Protein AF-A0A7V2CMF9-F1 (afdb_monomer_lite)

Radius of gyration: 32.54 Å; chains: 1; bounding box: 78×49×82 Å

Sequence (291 aa):
MRRRGRPVRLRGVLVGLAATAVVAVLESAGALRDFELWLLDQRFLHCNRLPPSDRIVHIDITDDSIDRLGDWPWPRRHHADLVRTLTELGARYVVFDIEFDESADPRLPAETEGPGAVYTREDLIDDDAELAAAIREAGNVFLPVSFRIAAPRERLEERRRRAAEVLRRRPDIDGPSFAAALGLPAEQGPEALLRARVAAALRQEFGLSSAELSAGLGIAREQIERHLAGVKRDVARELAAGHLSPLPCESLSAIISDPQVELGKFVATLRGASPAMDRLDADDLRRAFER

pLDDT: mean 80.19, std 15.64, range [40.5, 97.69]

Structure (mmCIF, N/CA/C/O backbone):
data_AF-A0A7V2CMF9-F1
#
_entry.id   AF-A0A7V2CMF9-F1
#
loop_
_atom_site.group_PDB
_atom_site.id
_atom_site.type_symbol
_atom_site.label_atom_id
_atom_site.label_alt_id
_atom_site.label_comp_id
_atom_site.label_asym_id
_atom_site.label_entity_id
_atom_site.label_seq_id
_atom_site.pdbx_PDB_ins_code
_atom_site.Cartn_x
_atom_site.Cartn_y
_atom_site.Cartn_z
_atom_site.occupancy
_atom_site.B_iso_or_equiv
_atom_site.auth_seq_id
_atom_site.auth_comp_id
_atom_site.auth_asym_id
_atom_site.auth_atom_id
_atom_site.pdbx_PDB_model_num
ATOM 1 N N . MET A 1 1 ? -48.126 16.029 42.858 1.00 41.66 1 MET A N 1
ATOM 2 C CA . MET A 1 1 ? -48.603 16.426 41.513 1.00 41.66 1 MET A CA 1
ATOM 3 C C . MET A 1 1 ? -47.656 15.898 40.433 1.00 41.66 1 MET A C 1
ATOM 5 O O . MET A 1 1 ? -46.463 16.131 40.506 1.00 41.66 1 MET A O 1
ATOM 9 N N . ARG A 1 2 ? -48.226 15.135 39.486 1.00 48.44 2 ARG A N 1
ATOM 10 C CA . ARG A 1 2 ? -47.827 14.838 38.089 1.00 48.44 2 ARG A CA 1
ATOM 11 C C . ARG A 1 2 ? -46.350 14.553 37.733 1.00 48.44 2 ARG A C 1
ATOM 13 O O . ARG A 1 2 ? -45.625 15.419 37.263 1.00 48.44 2 ARG A O 1
ATOM 20 N N . ARG A 1 3 ? -46.012 13.253 37.717 1.00 55.53 3 ARG A N 1
ATOM 21 C CA . ARG A 1 3 ? -44.979 12.652 36.848 1.00 55.53 3 ARG A CA 1
ATOM 22 C C . ARG A 1 3 ? -45.403 12.763 35.369 1.00 55.53 3 ARG A C 1
ATOM 24 O O . ARG A 1 3 ? -46.068 11.872 34.850 1.00 55.53 3 ARG A O 1
ATOM 31 N N . ARG A 1 4 ? -45.051 13.853 34.680 1.00 56.88 4 ARG A N 1
ATOM 32 C CA . ARG A 1 4 ? -45.205 14.009 33.217 1.00 56.88 4 ARG A CA 1
ATOM 33 C C . ARG A 1 4 ? -43.814 14.112 32.585 1.00 56.88 4 ARG A C 1
ATOM 35 O O . ARG A 1 4 ? -43.124 15.093 32.801 1.00 56.88 4 ARG A O 1
ATOM 42 N N . GLY A 1 5 ? -43.399 13.082 31.842 1.00 54.81 5 GLY A N 1
ATOM 43 C CA . GLY A 1 5 ? -42.116 13.073 31.115 1.00 54.81 5 GLY A CA 1
ATOM 44 C C . GLY A 1 5 ? -41.702 11.721 30.508 1.00 54.81 5 GLY A C 1
ATOM 45 O O . GLY A 1 5 ? -40.895 11.681 29.587 1.00 54.81 5 GLY A O 1
ATOM 46 N N . ARG A 1 6 ? -42.288 10.602 30.961 1.00 58.91 6 ARG A N 1
ATOM 47 C CA . ARG A 1 6 ? -41.964 9.244 30.478 1.00 58.91 6 ARG A CA 1
ATOM 48 C C . ARG A 1 6 ? -42.431 8.863 29.050 1.00 58.91 6 ARG A C 1
ATOM 50 O O . ARG A 1 6 ? -41.680 8.137 28.404 1.00 58.91 6 ARG A O 1
ATOM 57 N N . PRO A 1 7 ? -43.582 9.313 28.501 1.00 56.94 7 PRO A N 1
ATOM 58 C CA . PRO A 1 7 ? -44.082 8.755 27.235 1.00 56.94 7 PRO A CA 1
ATOM 59 C C . PRO A 1 7 ? -43.346 9.276 25.992 1.00 56.94 7 PRO A C 1
ATOM 61 O O . PRO A 1 7 ? -43.300 8.584 24.982 1.00 56.94 7 PRO A O 1
ATOM 64 N N . VAL A 1 8 ? -42.740 10.467 26.057 1.00 62.12 8 VAL A N 1
ATOM 65 C CA . VAL A 1 8 ? -42.017 11.058 24.914 1.00 62.12 8 VAL A CA 1
ATOM 66 C C . VAL A 1 8 ? -40.669 10.363 24.699 1.00 62.12 8 VAL A C 1
ATOM 68 O O . VAL A 1 8 ? -40.300 10.076 23.566 1.00 62.12 8 VAL A O 1
ATOM 71 N N . ARG A 1 9 ? -39.973 9.998 25.786 1.00 73.94 9 ARG A N 1
ATOM 72 C CA . ARG A 1 9 ? -38.697 9.267 25.711 1.00 73.94 9 ARG A CA 1
ATOM 73 C C . ARG A 1 9 ? -38.876 7.837 25.199 1.00 73.94 9 ARG A C 1
ATOM 75 O O . ARG A 1 9 ? -38.088 7.394 24.377 1.00 73.94 9 ARG A O 1
ATOM 82 N N . LEU A 1 10 ? -39.933 7.144 25.630 1.00 81.69 10 LEU A N 1
ATOM 83 C CA . LEU A 1 10 ? -40.211 5.773 25.186 1.00 81.69 10 LEU A CA 1
ATOM 84 C C . LEU A 1 10 ? -40.560 5.713 23.691 1.00 81.69 10 LEU A C 1
ATOM 86 O O . LEU A 1 10 ? -40.089 4.831 22.984 1.00 81.69 10 LEU A O 1
ATOM 90 N N . ARG A 1 11 ? -41.336 6.685 23.194 1.00 87.38 11 ARG A N 1
ATOM 91 C CA . ARG A 1 11 ? -41.653 6.800 21.762 1.00 87.38 11 ARG A CA 1
ATOM 92 C C . ARG A 1 11 ? -40.404 7.051 20.918 1.00 87.38 11 ARG A C 1
ATOM 94 O O . ARG A 1 11 ? -40.256 6.412 19.888 1.00 87.38 11 ARG A O 1
ATOM 101 N N . GLY A 1 12 ? -39.495 7.914 21.376 1.00 90.12 12 GLY A N 1
ATOM 102 C CA . GLY A 1 12 ? -38.218 8.143 20.691 1.00 90.12 12 GLY A CA 1
ATOM 103 C C . GLY A 1 12 ? -37.357 6.879 20.604 1.00 90.12 12 GLY A C 1
ATOM 104 O O . GLY A 1 12 ? -36.828 6.574 19.542 1.00 90.12 12 GLY A O 1
ATOM 105 N N . VAL A 1 13 ? -37.284 6.102 21.691 1.00 92.25 13 VAL A N 1
ATOM 106 C CA . VAL A 1 13 ? -36.555 4.821 21.713 1.00 92.25 13 VAL A CA 1
ATOM 107 C C . VAL A 1 13 ? -37.175 3.801 20.755 1.00 92.25 13 VAL A C 1
ATOM 109 O O . VAL A 1 13 ? -36.445 3.138 20.026 1.00 92.25 13 VAL A O 1
ATOM 112 N N . LEU A 1 14 ? -38.506 3.697 20.711 1.00 94.00 14 LEU A N 1
ATOM 113 C CA . LEU A 1 14 ? -39.200 2.782 19.798 1.00 94.00 14 LEU A CA 1
ATOM 114 C C . LEU A 1 14 ? -38.999 3.161 18.327 1.00 94.00 14 LEU A C 1
ATOM 116 O O . LEU A 1 14 ? -38.776 2.280 17.505 1.00 94.00 14 LEU A O 1
ATOM 120 N N . VAL A 1 15 ? -39.033 4.456 18.000 1.00 95.38 15 VAL A N 1
ATOM 121 C CA . VAL A 1 15 ? -38.742 4.940 16.641 1.00 95.38 15 VAL A CA 1
ATOM 122 C C . VAL A 1 15 ? -37.293 4.638 16.259 1.00 95.38 15 VAL A C 1
ATOM 124 O O . VAL A 1 15 ? -37.053 4.157 15.157 1.00 95.38 15 VAL A O 1
ATOM 127 N N . GLY A 1 16 ? -36.344 4.857 17.174 1.00 94.56 16 GLY A N 1
ATOM 128 C CA . GLY A 1 16 ? -34.938 4.514 16.955 1.00 94.56 16 GLY A CA 1
ATOM 129 C C . GLY A 1 16 ? -34.737 3.021 16.693 1.00 94.56 16 GLY A C 1
ATOM 130 O O . GLY A 1 16 ? -34.140 2.658 15.689 1.00 94.56 16 GLY A O 1
ATOM 131 N N . LEU A 1 17 ? -35.307 2.154 17.537 1.00 96.12 17 LEU A N 1
ATOM 132 C CA . LEU A 1 17 ? -35.238 0.697 17.367 1.00 96.12 17 LEU A CA 1
ATOM 133 C C . LEU A 1 17 ? -35.877 0.226 16.060 1.00 96.12 17 LEU A C 1
ATOM 135 O O . LEU A 1 17 ? -35.313 -0.629 15.385 1.00 96.12 17 LEU A O 1
ATOM 139 N N . ALA A 1 18 ? -37.032 0.785 15.694 1.00 95.88 18 ALA A N 1
ATOM 140 C CA . ALA A 1 18 ? -37.695 0.453 14.440 1.00 95.88 18 ALA A CA 1
ATOM 141 C C . ALA A 1 18 ? -36.841 0.863 13.232 1.00 95.88 18 ALA A C 1
ATOM 143 O O . ALA A 1 18 ? -36.671 0.068 12.313 1.00 95.88 18 ALA A O 1
ATOM 144 N N . ALA A 1 19 ? -36.252 2.062 13.253 1.00 94.94 19 ALA A N 1
ATOM 145 C CA . ALA A 1 19 ? -35.345 2.512 12.202 1.00 94.94 19 ALA A CA 1
ATOM 146 C C . ALA A 1 19 ? -34.103 1.610 12.099 1.00 94.94 19 ALA A C 1
ATOM 148 O O . ALA A 1 19 ? -33.760 1.174 11.004 1.00 94.94 19 ALA A O 1
ATOM 149 N N . THR A 1 20 ? -33.476 1.263 13.228 1.00 95.44 20 THR A N 1
ATOM 150 C CA . THR A 1 20 ? -32.333 0.337 13.257 1.00 95.44 20 THR A CA 1
ATOM 151 C C . THR A 1 20 ? -32.707 -1.043 12.717 1.00 95.44 20 THR A C 1
ATOM 153 O O . THR A 1 20 ? -31.955 -1.606 11.929 1.00 95.44 20 THR A O 1
ATOM 156 N N . ALA A 1 21 ? -33.869 -1.583 13.094 1.00 95.75 21 ALA A N 1
ATOM 157 C CA . ALA A 1 21 ? -34.329 -2.880 12.606 1.00 95.75 21 ALA A CA 1
ATOM 158 C C . ALA A 1 21 ? -34.570 -2.868 11.089 1.00 95.75 21 ALA A C 1
ATOM 160 O O . ALA A 1 21 ? -34.182 -3.808 10.404 1.00 95.75 21 ALA A O 1
ATOM 161 N N . VAL A 1 22 ? -35.154 -1.792 10.551 1.00 95.44 22 VAL A N 1
ATOM 162 C CA . VAL A 1 22 ? -35.341 -1.624 9.101 1.00 95.44 22 VAL A CA 1
ATOM 163 C C . VAL A 1 22 ? -33.996 -1.583 8.381 1.00 95.44 22 VAL A C 1
ATOM 165 O O . VAL A 1 22 ? -33.820 -2.298 7.400 1.00 95.44 22 VAL A O 1
ATOM 168 N N . VAL A 1 23 ? -33.033 -0.806 8.883 1.00 93.62 23 VAL A N 1
ATOM 169 C CA . VAL A 1 23 ? -31.679 -0.753 8.308 1.00 93.62 23 VAL A CA 1
ATOM 170 C C . VAL A 1 23 ? -31.018 -2.133 8.342 1.00 93.62 23 VAL A C 1
ATOM 172 O O . VAL A 1 23 ? -30.519 -2.570 7.314 1.00 93.62 23 VAL A O 1
ATOM 175 N N . ALA A 1 24 ? -31.092 -2.859 9.460 1.00 92.94 24 ALA A N 1
ATOM 176 C CA . ALA A 1 24 ? -30.513 -4.200 9.586 1.00 92.94 24 ALA A CA 1
ATOM 177 C C . ALA A 1 24 ? -31.155 -5.224 8.627 1.00 92.94 24 ALA A C 1
ATOM 179 O O . ALA A 1 24 ? -30.477 -6.099 8.085 1.00 92.94 24 ALA A O 1
ATOM 180 N N . VAL A 1 25 ? -32.462 -5.111 8.368 1.00 95.19 25 VAL A N 1
ATOM 181 C CA . VAL A 1 25 ? -33.151 -5.954 7.378 1.00 95.19 25 VAL A CA 1
ATOM 182 C C . VAL A 1 25 ? -32.710 -5.595 5.957 1.00 95.19 25 VAL A C 1
ATOM 184 O O . VAL A 1 25 ? -32.421 -6.489 5.168 1.00 95.19 25 VAL A O 1
ATOM 187 N N . LEU A 1 26 ? -32.597 -4.306 5.633 1.00 92.94 26 LEU A N 1
ATOM 188 C CA . LEU A 1 26 ? -32.128 -3.854 4.318 1.00 92.94 26 LEU A CA 1
ATOM 189 C C . LEU A 1 26 ? -30.651 -4.200 4.069 1.00 92.94 26 LEU A C 1
ATOM 191 O O . LEU A 1 26 ? -30.279 -4.508 2.940 1.00 92.94 26 LEU A O 1
ATOM 195 N N . GLU A 1 27 ? -29.823 -4.170 5.113 1.00 92.19 27 GLU A N 1
ATOM 196 C CA . GLU A 1 27 ? -28.423 -4.594 5.071 1.00 92.19 27 GLU A CA 1
ATOM 197 C C . GLU A 1 27 ? -28.307 -6.104 4.853 1.00 92.19 27 GLU A C 1
ATOM 199 O O . GLU A 1 27 ? -27.598 -6.538 3.949 1.00 92.19 27 GLU A O 1
ATOM 204 N N . SER A 1 28 ? -29.053 -6.910 5.616 1.00 91.06 28 SER A N 1
ATOM 205 C CA . SER A 1 28 ? -29.019 -8.374 5.469 1.00 91.06 28 SER A CA 1
ATOM 206 C C . SER A 1 28 ? -29.584 -8.860 4.130 1.00 91.06 28 SER A C 1
ATOM 208 O O . SER A 1 28 ? -29.154 -9.896 3.631 1.00 91.06 28 SER A O 1
ATOM 210 N N . ALA A 1 29 ? -30.493 -8.097 3.515 1.00 91.50 29 ALA A N 1
ATOM 211 C CA . ALA A 1 29 ? -30.992 -8.343 2.164 1.00 91.50 29 ALA A CA 1
ATOM 212 C C . ALA A 1 29 ? -30.068 -7.814 1.044 1.00 91.50 29 ALA A C 1
ATOM 214 O O . ALA A 1 29 ? -30.390 -7.994 -0.126 1.00 91.50 29 ALA A O 1
ATOM 215 N N . GLY A 1 30 ? -28.963 -7.128 1.368 1.00 90.94 30 GLY A N 1
ATOM 216 C CA . GLY A 1 30 ? -28.020 -6.563 0.392 1.00 90.94 30 GLY A CA 1
ATOM 217 C C . GLY A 1 30 ? -28.473 -5.266 -0.297 1.00 90.94 30 GLY A C 1
ATOM 218 O O . GLY A 1 30 ? -27.664 -4.605 -0.943 1.00 90.94 30 GLY A O 1
ATOM 219 N N . ALA A 1 31 ? -29.718 -4.827 -0.100 1.00 90.25 31 ALA A N 1
ATOM 220 C CA . ALA A 1 31 ? -30.296 -3.667 -0.785 1.00 90.25 31 ALA A CA 1
ATOM 221 C C . ALA A 1 31 ? -29.544 -2.349 -0.518 1.00 90.25 31 ALA A C 1
ATOM 223 O O . ALA A 1 31 ? -29.477 -1.483 -1.389 1.00 90.25 31 ALA A O 1
ATOM 224 N N . LEU A 1 32 ? -28.957 -2.187 0.676 1.00 91.81 32 LEU A N 1
ATOM 225 C CA . LEU A 1 32 ? -28.132 -1.011 0.986 1.00 91.81 32 LEU A CA 1
ATOM 226 C C . LEU A 1 32 ? -26.815 -0.997 0.208 1.00 91.81 32 LEU A C 1
ATOM 228 O O . LEU A 1 32 ? -26.354 0.081 -0.156 1.00 91.81 32 LEU A O 1
ATOM 232 N N . ARG A 1 33 ? -26.230 -2.169 -0.065 1.00 91.00 33 ARG A N 1
ATOM 233 C CA . ARG A 1 33 ? -24.992 -2.283 -0.843 1.00 91.00 33 ARG A CA 1
ATOM 234 C C . ARG A 1 33 ? -25.240 -1.914 -2.299 1.00 91.00 33 ARG A C 1
ATOM 236 O O . ARG A 1 33 ? -24.491 -1.116 -2.847 1.00 91.00 33 ARG A O 1
ATOM 243 N N . ASP A 1 34 ? -26.302 -2.441 -2.899 1.00 92.38 34 ASP A N 1
ATOM 244 C CA . ASP A 1 34 ? -26.658 -2.117 -4.285 1.00 92.38 34 ASP A CA 1
ATOM 245 C C . ASP A 1 34 ? -26.975 -0.627 -4.437 1.00 92.38 34 ASP A C 1
ATOM 247 O O . ASP A 1 34 ? -26.538 0.023 -5.386 1.00 92.38 34 ASP A O 1
ATOM 251 N N . PHE A 1 35 ? -27.685 -0.060 -3.458 1.00 94.31 35 PHE A N 1
ATOM 252 C CA . PHE A 1 35 ? -27.966 1.370 -3.422 1.00 94.31 35 PHE A CA 1
ATOM 253 C C . PHE A 1 35 ? -26.693 2.215 -3.266 1.00 94.31 35 PHE A C 1
ATOM 255 O O . PHE A 1 35 ? -26.554 3.245 -3.926 1.00 94.31 35 PHE A O 1
ATOM 262 N N . GLU A 1 36 ? -25.752 1.787 -2.422 1.00 94.50 36 GLU A N 1
ATOM 263 C CA . GLU A 1 36 ? -24.445 2.430 -2.260 1.00 94.50 36 GLU A CA 1
ATOM 264 C C . GLU A 1 36 ? -23.634 2.392 -3.559 1.00 94.50 36 GLU A C 1
ATOM 266 O O . GLU A 1 36 ? -23.129 3.432 -3.978 1.00 94.50 36 GLU A O 1
ATOM 271 N N . LEU A 1 37 ? -23.537 1.229 -4.212 1.00 94.38 37 LEU A N 1
ATOM 272 C CA . LEU A 1 37 ? -22.817 1.062 -5.478 1.00 94.38 37 LEU A CA 1
ATOM 273 C C . LEU A 1 37 ? -23.434 1.922 -6.581 1.00 94.38 37 LEU A C 1
ATOM 275 O O . LEU A 1 37 ? -22.726 2.659 -7.260 1.00 94.38 37 LEU A O 1
ATOM 279 N N . TRP A 1 38 ? -24.762 1.921 -6.688 1.00 94.38 38 TRP A N 1
ATOM 280 C CA . TRP A 1 38 ? -25.461 2.791 -7.626 1.00 94.38 38 TRP A CA 1
ATOM 281 C C . TRP A 1 38 ? -25.170 4.274 -7.355 1.00 94.38 38 TRP A C 1
ATOM 283 O O . TRP A 1 38 ? -24.894 5.039 -8.280 1.00 94.38 38 TRP A O 1
ATOM 293 N N . LEU A 1 39 ? -25.194 4.701 -6.087 1.00 94.50 39 LEU A N 1
ATOM 294 C CA . LEU A 1 39 ? -24.882 6.082 -5.717 1.00 94.50 39 LEU A CA 1
ATOM 295 C C . LEU A 1 39 ? -23.415 6.431 -6.011 1.00 94.50 39 LEU A C 1
ATOM 297 O O . LEU A 1 39 ? -23.121 7.558 -6.418 1.00 94.50 39 LEU A O 1
ATOM 301 N N . LEU A 1 40 ? -22.502 5.476 -5.826 1.00 93.00 40 LEU A N 1
ATOM 302 C CA . LEU A 1 40 ? -21.089 5.612 -6.159 1.00 93.00 40 LEU A CA 1
ATOM 303 C C . LEU A 1 40 ? -20.896 5.817 -7.667 1.00 93.00 40 LEU A C 1
ATOM 305 O O . LEU A 1 40 ? -20.210 6.765 -8.056 1.00 93.00 40 LEU A O 1
ATOM 309 N N . ASP A 1 41 ? -21.566 5.022 -8.502 1.00 92.81 41 ASP A N 1
ATOM 310 C CA . ASP A 1 41 ? -21.550 5.173 -9.961 1.00 92.81 41 ASP A CA 1
ATOM 311 C C . ASP A 1 41 ? -22.084 6.544 -10.383 1.00 92.81 41 ASP A C 1
ATOM 313 O O . ASP A 1 41 ? -21.450 7.262 -11.161 1.00 92.81 41 ASP A O 1
ATOM 317 N N . GLN A 1 42 ? -23.216 6.973 -9.810 1.00 93.12 42 GLN A N 1
ATOM 318 C CA . GLN A 1 42 ? -23.750 8.313 -10.061 1.00 93.12 42 GLN A CA 1
ATOM 319 C C . GLN A 1 42 ? -22.746 9.400 -9.673 1.00 93.12 42 GLN A C 1
ATOM 321 O O . GLN A 1 42 ? -22.613 10.395 -10.392 1.00 93.12 42 GLN A O 1
ATOM 326 N N . ARG A 1 43 ? -22.011 9.212 -8.571 1.00 90.50 43 ARG A N 1
ATOM 327 C CA . ARG A 1 43 ? -20.979 10.150 -8.125 1.00 90.50 43 ARG A CA 1
ATOM 328 C C . ARG A 1 43 ? -19.800 10.199 -9.094 1.00 90.50 43 ARG A C 1
ATOM 330 O O . ARG A 1 43 ? -19.320 11.297 -9.375 1.00 90.50 43 ARG A O 1
ATOM 337 N N . PHE A 1 44 ? -19.349 9.066 -9.628 1.00 87.69 44 PHE A N 1
ATOM 338 C CA . PHE A 1 44 ? -18.280 9.050 -10.628 1.00 87.69 44 PHE A CA 1
ATOM 339 C C . PHE A 1 44 ? -18.705 9.718 -11.935 1.00 87.69 44 PHE A C 1
ATOM 341 O O . PHE A 1 44 ? -17.965 10.555 -12.446 1.00 87.69 44 PHE A O 1
ATOM 348 N N . LEU A 1 45 ? -19.920 9.447 -12.414 1.00 86.75 45 LEU A N 1
ATOM 349 C CA . LEU A 1 45 ? -20.436 10.036 -13.652 1.00 86.75 45 LEU A CA 1
ATOM 350 C C . LEU A 1 45 ? -20.713 11.543 -13.536 1.00 86.75 45 LEU A C 1
ATOM 352 O O . LEU A 1 45 ? -20.504 12.292 -14.491 1.00 86.75 45 LEU A O 1
ATOM 356 N N . HIS A 1 46 ? -21.197 12.013 -12.381 1.00 85.81 46 HIS A N 1
ATOM 357 C CA . HIS A 1 46 ? -21.722 13.377 -12.265 1.00 85.81 46 HIS A CA 1
ATOM 358 C C . HIS A 1 46 ? -20.877 14.320 -11.412 1.00 85.81 46 HIS A C 1
ATOM 360 O O . HIS A 1 46 ? -20.882 15.520 -11.694 1.00 85.81 46 HIS A O 1
ATOM 366 N N . CYS A 1 47 ? -20.159 13.827 -10.400 1.00 81.50 47 CYS A N 1
ATOM 367 C CA . CYS A 1 47 ? -19.474 14.678 -9.423 1.00 81.50 47 CYS A CA 1
ATOM 368 C C . CYS A 1 47 ? -17.961 14.787 -9.649 1.00 81.50 47 CYS A C 1
ATOM 370 O O . CYS A 1 47 ? -17.377 15.786 -9.234 1.00 81.50 47 CYS A O 1
ATOM 372 N N . ASN A 1 48 ? -17.318 13.822 -10.314 1.00 66.31 48 ASN A N 1
ATOM 373 C CA . ASN A 1 48 ? -15.866 13.826 -10.515 1.00 66.31 48 ASN A CA 1
ATOM 374 C C . ASN A 1 48 ? -15.488 14.372 -11.908 1.00 66.31 48 ASN A C 1
ATOM 376 O O . ASN A 1 48 ? -15.042 13.643 -12.785 1.00 66.31 48 ASN A O 1
ATOM 380 N N . ARG A 1 49 ? -15.727 15.672 -12.131 1.00 68.56 49 ARG A N 1
ATOM 381 C CA . ARG A 1 49 ? -15.557 16.353 -13.434 1.00 68.56 49 ARG A CA 1
ATOM 382 C C . ARG A 1 49 ? -14.265 17.170 -13.537 1.00 68.56 49 ARG A C 1
ATOM 384 O O . ARG A 1 49 ? -14.294 18.302 -14.020 1.00 68.56 49 ARG A O 1
ATOM 391 N N . LEU A 1 50 ? -13.141 16.650 -13.051 1.00 77.69 50 LEU A N 1
ATOM 392 C CA . LEU A 1 50 ? -11.864 17.282 -13.388 1.00 77.69 50 LEU A CA 1
ATOM 393 C C . LEU A 1 50 ? -11.599 17.026 -14.879 1.00 77.69 50 LEU A C 1
ATOM 395 O O . LEU A 1 50 ? -11.662 15.867 -15.292 1.00 77.69 50 LEU A O 1
ATOM 399 N N . PRO A 1 51 ? -11.363 18.065 -15.702 1.00 81.06 51 PRO A N 1
ATOM 400 C CA . PRO A 1 51 ? -10.983 17.839 -17.087 1.00 81.06 51 PRO A CA 1
ATOM 401 C C . PRO A 1 51 ? -9.689 17.011 -17.116 1.00 81.06 51 PRO A C 1
ATOM 403 O O . PRO A 1 51 ? -8.808 17.251 -16.279 1.00 81.06 51 PRO A O 1
ATOM 406 N N . PRO A 1 52 ? -9.567 16.035 -18.034 1.00 81.69 52 PRO A N 1
ATOM 407 C CA . PRO A 1 52 ? -8.341 15.267 -18.168 1.00 81.69 52 PRO A CA 1
ATOM 408 C C . PRO A 1 52 ? -7.179 16.221 -18.448 1.00 81.69 52 PRO A C 1
ATOM 410 O O . PRO A 1 52 ? -7.311 17.202 -19.179 1.00 81.69 52 PRO A O 1
ATOM 413 N N . SER A 1 53 ? -6.050 15.960 -17.802 1.00 86.00 53 SER A N 1
ATOM 414 C CA . SER A 1 53 ? -4.841 16.748 -17.994 1.00 86.00 53 SER A CA 1
ATOM 415 C C . SER A 1 53 ? -4.072 16.189 -19.181 1.00 86.00 53 SER A C 1
ATOM 417 O O . SER A 1 53 ? -3.593 15.062 -19.104 1.00 86.00 53 SER A O 1
ATOM 419 N N . ASP A 1 54 ? -3.822 17.009 -20.200 1.00 88.56 54 ASP A N 1
ATOM 420 C CA . ASP A 1 54 ? -2.976 16.644 -21.354 1.00 88.56 54 ASP A CA 1
ATOM 421 C C . ASP A 1 54 ? -1.502 16.386 -20.972 1.00 88.56 54 ASP A C 1
ATOM 423 O O . ASP A 1 54 ? -0.661 16.070 -21.809 1.00 88.56 54 ASP A O 1
ATOM 427 N N . ARG A 1 55 ? -1.157 16.561 -19.690 1.00 90.81 55 ARG A N 1
ATOM 428 C CA . ARG A 1 55 ? 0.185 16.346 -19.132 1.00 90.81 55 ARG A CA 1
ATOM 429 C C . ARG A 1 55 ? 0.373 14.954 -18.533 1.00 90.81 55 ARG A C 1
ATOM 431 O O . ARG A 1 55 ? 1.470 14.664 -18.064 1.00 90.81 55 ARG A O 1
ATOM 438 N N . ILE A 1 56 ? -0.693 14.161 -18.443 1.00 91.81 56 ILE A N 1
ATOM 439 C CA . ILE A 1 56 ? -0.680 12.824 -17.850 1.00 91.81 56 ILE A CA 1
ATOM 440 C C . ILE A 1 56 ? -1.063 11.842 -18.948 1.00 91.81 56 ILE A C 1
ATOM 442 O O . ILE A 1 56 ? -2.139 11.949 -19.528 1.00 91.81 56 ILE A O 1
ATOM 446 N N . VAL A 1 57 ? -0.175 10.891 -19.217 1.00 92.62 57 VAL A N 1
ATOM 447 C CA . VAL A 1 57 ? -0.406 9.804 -20.167 1.00 92.62 57 VAL A CA 1
ATOM 448 C C . VAL A 1 57 ? -0.413 8.507 -19.380 1.00 92.62 57 VAL A C 1
ATOM 450 O O . VAL A 1 57 ? 0.480 8.280 -18.565 1.00 92.62 57 VAL A O 1
ATOM 453 N N . HIS A 1 58 ? -1.430 7.684 -19.615 1.00 93.19 58 HIS A N 1
ATOM 454 C CA . HIS A 1 58 ? -1.498 6.341 -19.064 1.00 93.19 58 HIS A CA 1
ATOM 455 C C . HIS A 1 58 ? -1.010 5.339 -20.107 1.00 93.19 58 HIS A C 1
ATOM 457 O O . HIS A 1 58 ? -1.338 5.468 -21.288 1.00 93.19 58 HIS A O 1
ATOM 463 N N . ILE A 1 59 ? -0.196 4.381 -19.674 1.00 93.88 59 ILE A N 1
ATOM 464 C CA . ILE A 1 59 ? 0.327 3.311 -20.521 1.00 93.88 59 ILE A CA 1
ATOM 465 C C . ILE A 1 59 ? -0.190 2.015 -19.925 1.00 93.88 59 ILE A C 1
ATOM 467 O O . ILE A 1 59 ? 0.353 1.509 -18.946 1.00 93.88 59 ILE A O 1
ATOM 471 N N . ASP A 1 60 ? -1.286 1.544 -20.502 1.00 94.69 60 ASP A N 1
ATOM 472 C CA . ASP A 1 60 ? -2.018 0.384 -20.023 1.00 94.69 60 ASP A CA 1
ATOM 473 C C . ASP A 1 60 ? -1.454 -0.922 -20.591 1.00 94.69 60 ASP A C 1
ATOM 475 O O . ASP A 1 60 ? -1.047 -1.013 -21.755 1.00 94.69 60 ASP A O 1
ATOM 479 N N . ILE A 1 61 ? -1.496 -1.969 -19.769 1.00 93.50 61 ILE A N 1
ATOM 480 C CA . ILE A 1 61 ? -1.325 -3.347 -20.226 1.00 93.50 61 ILE A CA 1
ATOM 481 C C . ILE A 1 61 ? -2.701 -3.823 -20.686 1.00 93.50 61 ILE A C 1
ATOM 483 O O . ILE A 1 61 ? -3.580 -4.094 -19.871 1.00 93.50 61 ILE A O 1
ATOM 487 N N . THR A 1 62 ? -2.898 -3.866 -22.001 1.00 93.88 62 THR A N 1
ATOM 488 C CA . THR A 1 62 ? -4.153 -4.300 -22.629 1.00 93.88 62 THR A CA 1
ATOM 489 C C . THR A 1 62 ? -3.995 -5.678 -23.260 1.00 93.88 62 THR A C 1
ATOM 491 O O . THR A 1 62 ? -2.868 -6.121 -23.487 1.00 93.88 62 THR A O 1
ATOM 494 N N . ASP A 1 63 ? -5.108 -6.324 -23.610 1.00 94.38 63 ASP A N 1
ATOM 495 C CA . ASP A 1 63 ? -5.087 -7.602 -24.332 1.00 94.38 63 ASP A CA 1
ATOM 496 C C . ASP A 1 63 ? -4.290 -7.499 -25.650 1.00 94.38 63 ASP A C 1
ATOM 498 O O . ASP A 1 63 ? -3.461 -8.356 -25.928 1.00 94.38 63 ASP A O 1
ATOM 502 N N . ASP A 1 64 ? -4.421 -6.394 -26.403 1.00 94.38 64 ASP A N 1
ATOM 503 C CA . ASP A 1 64 ? -3.621 -6.149 -27.622 1.00 94.38 64 ASP A CA 1
ATOM 504 C C . ASP A 1 64 ? -2.121 -6.009 -27.312 1.00 94.38 64 ASP A C 1
ATOM 506 O O . ASP A 1 64 ? -1.276 -6.432 -28.102 1.00 94.38 64 ASP A O 1
ATOM 510 N N . SER A 1 65 ? -1.765 -5.449 -26.151 1.00 93.19 65 SER A N 1
ATOM 511 C CA . SER A 1 65 ? -0.370 -5.377 -25.706 1.00 93.19 65 SER A CA 1
ATOM 512 C C . SER A 1 65 ? 0.187 -6.775 -25.415 1.00 93.19 65 SER A C 1
ATOM 514 O O . SER A 1 65 ? 1.315 -7.069 -25.809 1.00 93.19 65 SER A O 1
ATOM 516 N N . ILE A 1 66 ? -0.596 -7.635 -24.755 1.00 94.19 66 ILE A N 1
ATOM 517 C CA . ILE A 1 66 ? -0.225 -9.023 -24.430 1.00 94.19 66 ILE A CA 1
ATOM 518 C C . ILE A 1 66 ? -0.096 -9.851 -25.711 1.00 94.19 66 ILE A C 1
ATOM 520 O O . ILE A 1 66 ? 0.920 -10.510 -25.912 1.00 94.19 66 ILE A O 1
ATOM 524 N N . ASP A 1 67 ? -1.050 -9.734 -26.634 1.00 93.75 67 ASP A N 1
ATOM 525 C CA . ASP A 1 67 ? -1.015 -10.442 -27.918 1.00 93.75 67 ASP A CA 1
ATOM 526 C C . ASP A 1 67 ? 0.241 -10.101 -28.743 1.00 93.75 67 ASP A C 1
ATOM 528 O O . ASP A 1 67 ? 0.747 -10.933 -29.499 1.00 93.75 67 ASP A O 1
ATOM 532 N N . ARG A 1 68 ? 0.772 -8.877 -28.600 1.00 92.19 68 ARG A N 1
ATOM 533 C CA . ARG A 1 68 ? 1.961 -8.406 -29.331 1.00 92.19 68 ARG A CA 1
ATOM 534 C C . ARG A 1 68 ? 3.284 -8.693 -28.630 1.00 92.19 68 ARG A C 1
ATOM 536 O O . ARG A 1 68 ? 4.271 -8.965 -29.311 1.00 92.19 68 ARG A O 1
ATOM 543 N N . LEU A 1 69 ? 3.334 -8.549 -27.307 1.00 89.38 69 LEU A N 1
ATOM 544 C CA . LEU A 1 69 ? 4.567 -8.646 -26.511 1.00 89.38 69 LEU A CA 1
ATOM 545 C C . LEU A 1 69 ? 4.763 -10.029 -25.880 1.00 89.38 69 LEU A C 1
ATOM 547 O O . LEU A 1 69 ? 5.862 -10.337 -25.418 1.00 89.38 69 LEU A O 1
ATOM 551 N N . GLY A 1 70 ? 3.731 -10.869 -25.914 1.00 91.19 70 GLY A N 1
ATOM 552 C CA . GLY A 1 70 ? 3.710 -12.195 -25.318 1.00 91.19 70 GLY A CA 1
ATOM 553 C C . GLY A 1 70 ? 3.131 -12.201 -23.906 1.00 91.19 70 GLY A C 1
ATOM 554 O O . GLY A 1 70 ? 2.602 -11.203 -23.404 1.00 91.19 70 GLY A O 1
ATOM 555 N N . ASP A 1 71 ? 3.250 -13.362 -23.268 1.00 90.25 71 ASP A N 1
ATOM 556 C CA . ASP A 1 71 ? 2.652 -13.628 -21.966 1.00 90.25 71 ASP A CA 1
ATOM 557 C C . ASP A 1 71 ? 3.226 -12.729 -20.863 1.00 90.25 71 ASP A C 1
ATOM 559 O O . ASP A 1 71 ? 4.430 -12.478 -20.770 1.00 90.25 71 ASP A O 1
ATOM 563 N N . TRP A 1 72 ? 2.333 -12.270 -19.991 1.00 88.44 72 TRP A N 1
ATOM 564 C CA . TRP A 1 72 ? 2.690 -11.575 -18.761 1.00 88.44 72 TRP A CA 1
ATOM 565 C C . TRP A 1 72 ? 3.145 -12.583 -17.683 1.00 88.44 72 TRP A C 1
ATOM 567 O O . TRP A 1 72 ? 2.511 -13.633 -17.553 1.00 88.44 72 TRP A O 1
ATOM 577 N N . PRO A 1 73 ? 4.164 -12.285 -16.849 1.00 90.62 73 PRO A N 1
ATOM 578 C CA . PRO A 1 73 ? 4.928 -11.038 -16.756 1.00 90.62 73 PRO A CA 1
ATOM 579 C C . PRO A 1 73 ? 5.985 -10.873 -17.850 1.00 90.62 73 PRO A C 1
ATOM 581 O O . PRO A 1 73 ? 6.756 -11.785 -18.140 1.00 90.62 73 PRO A O 1
ATOM 584 N N . TRP A 1 74 ? 6.062 -9.669 -18.423 1.00 91.50 74 TRP A N 1
ATOM 585 C CA . TRP A 1 74 ? 7.047 -9.390 -19.465 1.00 91.50 74 TRP A CA 1
ATOM 586 C C . TRP A 1 74 ? 8.474 -9.272 -18.907 1.00 91.50 74 TRP A C 1
ATOM 588 O O . TRP A 1 74 ? 8.677 -8.734 -17.813 1.00 91.50 74 TRP A O 1
ATOM 598 N N . PRO A 1 75 ? 9.485 -9.662 -19.703 1.00 91.62 75 PRO A N 1
ATOM 599 C CA . PRO A 1 75 ? 10.891 -9.430 -19.392 1.00 91.62 75 PRO A CA 1
ATOM 600 C C . PRO A 1 75 ? 11.225 -7.968 -19.050 1.00 91.62 75 PRO A C 1
ATOM 602 O O . PRO A 1 75 ? 10.674 -7.020 -19.625 1.00 91.62 75 PRO A O 1
ATOM 605 N N . ARG A 1 76 ? 12.186 -7.766 -18.140 1.00 93.25 76 ARG A N 1
ATOM 606 C CA . ARG A 1 76 ? 12.575 -6.431 -17.640 1.00 93.25 76 ARG A CA 1
ATOM 607 C C . ARG A 1 76 ? 13.162 -5.532 -18.727 1.00 93.25 76 ARG A C 1
ATOM 609 O O . ARG A 1 76 ? 12.963 -4.322 -18.666 1.00 93.25 76 ARG A O 1
ATOM 616 N N . ARG A 1 77 ? 13.744 -6.106 -19.784 1.00 91.94 77 ARG A N 1
ATOM 617 C CA . ARG A 1 77 ? 14.168 -5.363 -20.983 1.00 91.94 77 ARG A CA 1
ATOM 618 C C . ARG A 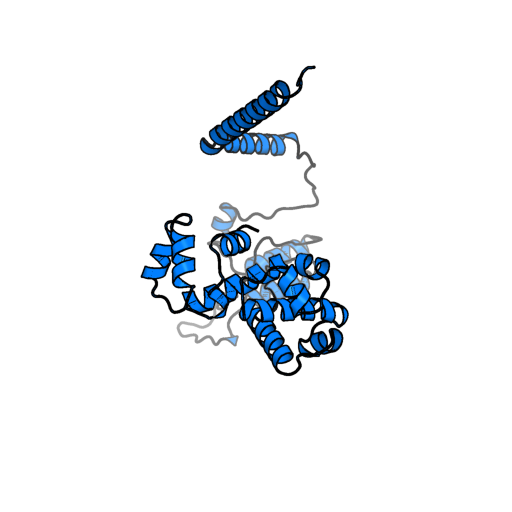1 77 ? 13.036 -4.570 -21.648 1.00 91.94 77 ARG A C 1
ATOM 620 O O . ARG A 1 77 ? 13.255 -3.431 -22.029 1.00 91.94 77 ARG A O 1
ATOM 627 N N . HIS A 1 78 ? 11.803 -5.095 -21.698 1.00 93.31 78 HIS A N 1
ATOM 628 C CA . HIS A 1 78 ? 10.671 -4.351 -22.274 1.00 93.31 78 HIS A CA 1
ATOM 629 C C . HIS A 1 78 ? 10.346 -3.104 -21.448 1.00 93.31 78 HIS A C 1
ATOM 631 O O . HIS A 1 78 ? 10.008 -2.056 -21.992 1.00 93.31 78 HIS A O 1
ATOM 637 N N . HIS A 1 79 ? 10.503 -3.203 -20.129 1.00 95.31 79 HIS A N 1
ATOM 638 C CA . HIS A 1 79 ? 10.333 -2.079 -19.219 1.00 95.31 79 HIS A CA 1
ATOM 639 C C . HIS A 1 79 ? 11.505 -1.089 -19.345 1.00 95.31 79 HIS A C 1
ATOM 641 O O . HIS A 1 79 ? 11.286 0.119 -19.293 1.00 95.31 79 HIS A O 1
ATOM 647 N N . ALA A 1 80 ? 12.733 -1.576 -19.563 1.00 95.94 80 ALA A N 1
ATOM 648 C CA . ALA A 1 80 ? 13.909 -0.737 -19.797 1.00 95.94 80 ALA A CA 1
ATOM 649 C C . ALA A 1 80 ? 13.767 0.071 -21.097 1.00 95.94 80 ALA A C 1
ATOM 651 O O . ALA A 1 80 ? 13.957 1.287 -21.094 1.00 95.94 80 ALA A O 1
ATOM 652 N N . ASP A 1 81 ? 13.351 -0.584 -22.181 1.00 95.50 81 ASP A N 1
ATOM 653 C CA . ASP A 1 81 ? 13.096 0.054 -23.473 1.00 95.50 81 ASP A CA 1
ATOM 654 C C . ASP A 1 81 ? 11.949 1.062 -23.393 1.00 95.50 81 ASP A C 1
ATOM 656 O O . ASP A 1 81 ? 12.044 2.156 -23.956 1.00 95.50 81 ASP A O 1
ATOM 660 N N . LEU A 1 82 ? 10.895 0.753 -22.629 1.00 95.94 82 LEU A N 1
ATOM 661 C CA . LEU A 1 82 ? 9.822 1.702 -22.339 1.00 95.94 82 LEU A CA 1
ATOM 662 C C . LEU A 1 82 ? 10.361 2.952 -21.630 1.00 95.94 82 LEU A C 1
ATOM 664 O O . LEU A 1 82 ? 10.071 4.068 -22.058 1.00 95.94 82 LEU A O 1
ATOM 668 N N . VAL A 1 83 ? 11.179 2.792 -20.584 1.00 97.69 83 VAL A N 1
ATOM 669 C CA . VAL A 1 83 ? 11.788 3.924 -19.862 1.00 97.69 83 VAL A CA 1
ATOM 670 C C . VAL A 1 83 ? 12.656 4.771 -20.790 1.00 97.69 83 VAL A C 1
ATOM 672 O O . VAL A 1 83 ? 12.521 5.997 -20.788 1.00 97.69 83 VAL A O 1
ATOM 675 N N . ARG A 1 84 ? 13.508 4.145 -21.612 1.00 97.50 84 ARG A N 1
ATOM 676 C CA . ARG A 1 84 ? 14.352 4.853 -22.591 1.00 97.50 84 ARG A CA 1
ATOM 677 C C . ARG A 1 84 ? 13.502 5.642 -23.581 1.00 97.50 84 ARG A C 1
ATOM 679 O O . ARG A 1 84 ? 13.699 6.845 -23.721 1.00 97.50 84 ARG A O 1
ATOM 686 N N . THR A 1 85 ? 12.487 5.005 -24.161 1.00 97.00 85 THR A N 1
ATOM 687 C CA . THR A 1 85 ? 11.563 5.641 -25.111 1.00 97.00 85 THR A CA 1
ATOM 688 C C . THR A 1 85 ? 10.854 6.843 -24.485 1.00 97.00 85 THR A C 1
ATOM 690 O O . THR A 1 85 ? 10.808 7.920 -25.073 1.00 97.00 85 THR A O 1
ATOM 693 N N . LEU A 1 86 ? 10.331 6.712 -23.263 1.00 96.69 86 LEU A N 1
ATOM 694 C CA . LEU A 1 86 ? 9.660 7.820 -22.572 1.00 96.69 86 LEU A CA 1
ATOM 695 C C . LEU A 1 86 ? 10.619 8.963 -22.236 1.00 96.69 86 LEU A C 1
ATOM 697 O O . LEU A 1 86 ? 10.237 10.133 -22.305 1.00 96.69 86 LEU A O 1
ATOM 701 N N . THR A 1 87 ? 11.864 8.631 -21.906 1.00 95.81 87 THR A N 1
ATOM 702 C CA . THR A 1 87 ? 12.918 9.615 -21.648 1.00 95.81 87 THR A CA 1
ATOM 703 C C . THR A 1 87 ? 13.259 10.390 -22.920 1.00 95.81 87 THR A C 1
ATOM 705 O O . THR A 1 87 ? 13.298 11.620 -22.890 1.00 95.81 87 THR A O 1
ATOM 708 N N . GLU A 1 88 ? 13.418 9.703 -24.053 1.00 96.31 88 GLU A N 1
ATOM 709 C CA . GLU A 1 88 ? 13.648 10.318 -25.368 1.00 96.31 88 GLU A CA 1
ATOM 710 C C . GLU A 1 88 ? 12.482 11.214 -25.806 1.00 96.31 88 GLU A C 1
ATOM 712 O O . GLU A 1 88 ? 12.695 12.287 -26.372 1.00 96.31 88 GLU A O 1
ATOM 717 N N . LEU A 1 89 ? 11.248 10.821 -25.481 1.00 95.31 89 LEU A N 1
ATOM 718 C CA . LEU A 1 89 ? 10.041 11.616 -25.723 1.00 95.31 89 LEU A CA 1
ATOM 719 C C . LEU A 1 89 ? 9.883 12.807 -24.758 1.00 95.31 89 LEU A C 1
ATOM 721 O O . LEU A 1 89 ? 8.936 13.585 -24.890 1.00 95.31 89 LEU A O 1
ATOM 725 N N . GLY A 1 90 ? 10.799 12.987 -23.802 1.00 95.06 90 GLY A N 1
ATOM 726 C CA . GLY A 1 90 ? 10.812 14.130 -22.890 1.00 95.06 90 GLY A CA 1
ATOM 727 C C . GLY A 1 90 ? 9.829 14.017 -21.724 1.00 95.06 90 GLY A C 1
ATOM 728 O O . GLY A 1 90 ? 9.383 15.041 -21.194 1.00 95.06 90 GLY A O 1
ATOM 729 N N . ALA A 1 91 ? 9.473 12.797 -21.305 1.00 96.12 91 ALA A N 1
ATOM 730 C CA . ALA A 1 91 ? 8.648 12.587 -20.122 1.00 96.12 91 ALA A CA 1
ATOM 731 C C . ALA A 1 91 ? 9.307 13.233 -18.894 1.00 96.12 91 ALA A C 1
ATOM 733 O O . ALA A 1 91 ? 10.450 12.942 -18.553 1.00 96.12 91 ALA A O 1
ATOM 734 N N . ARG A 1 92 ? 8.580 14.124 -18.204 1.00 95.75 92 ARG A N 1
ATOM 735 C CA . ARG A 1 92 ? 9.109 14.811 -17.013 1.00 95.75 92 ARG A CA 1
ATOM 736 C C . ARG A 1 92 ? 9.229 13.872 -15.813 1.00 95.75 92 ARG A C 1
ATOM 738 O O . ARG A 1 92 ? 10.151 14.039 -15.020 1.00 95.75 92 ARG A O 1
ATOM 745 N N . TYR A 1 93 ? 8.298 12.932 -15.690 1.00 96.88 93 TYR A N 1
ATOM 746 C CA . TYR A 1 93 ? 8.247 11.920 -14.642 1.00 96.88 93 TYR A CA 1
ATOM 747 C C . TYR A 1 93 ? 7.692 10.627 -15.234 1.00 96.88 93 TYR A C 1
ATOM 749 O O . TYR A 1 93 ? 6.721 10.680 -15.990 1.00 96.88 93 TYR A O 1
ATOM 757 N N . VAL A 1 94 ? 8.278 9.494 -14.860 1.00 97.25 94 VAL A N 1
ATOM 758 C CA . VAL A 1 94 ? 7.782 8.157 -15.207 1.00 97.25 94 VAL A CA 1
ATOM 759 C C . VAL A 1 94 ? 7.437 7.446 -13.905 1.00 97.25 94 VAL A C 1
ATOM 761 O O . VAL A 1 94 ? 8.257 7.400 -12.993 1.00 97.25 94 VAL A O 1
ATOM 764 N N . VAL A 1 95 ? 6.218 6.931 -13.784 1.00 97.12 95 VAL A N 1
ATOM 765 C CA . VAL A 1 95 ? 5.751 6.246 -12.572 1.00 97.12 95 VAL A CA 1
ATOM 766 C C . VAL A 1 95 ? 5.285 4.859 -12.969 1.00 97.12 95 VAL A C 1
ATOM 768 O O . VAL A 1 95 ? 4.437 4.733 -13.849 1.00 97.12 95 VAL A O 1
ATOM 771 N N . PHE A 1 96 ? 5.843 3.836 -12.330 1.00 96.19 96 PHE A N 1
ATOM 772 C CA . PHE A 1 96 ? 5.365 2.467 -12.477 1.00 96.19 96 PHE A CA 1
ATOM 773 C C . PHE A 1 96 ? 4.248 2.184 -11.470 1.00 96.19 96 PHE A C 1
ATOM 775 O O . PHE A 1 96 ? 4.348 2.568 -10.307 1.00 96.19 96 PHE A O 1
ATOM 782 N N . ASP A 1 97 ? 3.221 1.465 -11.917 1.00 94.19 97 ASP A N 1
ATOM 783 C CA . ASP A 1 97 ? 2.209 0.824 -11.063 1.00 94.19 97 ASP A CA 1
ATOM 784 C C . ASP A 1 97 ? 2.387 -0.705 -11.087 1.00 94.19 97 ASP A C 1
ATOM 786 O O . ASP A 1 97 ? 1.447 -1.482 -11.208 1.00 94.19 97 ASP A O 1
ATOM 790 N N . ILE A 1 98 ? 3.649 -1.142 -11.080 1.00 91.94 98 ILE A N 1
ATOM 791 C CA . ILE A 1 98 ? 4.052 -2.549 -11.076 1.00 91.94 98 ILE A CA 1
ATOM 792 C C . ILE A 1 98 ? 5.129 -2.697 -10.008 1.00 91.94 98 ILE A C 1
ATOM 794 O O . ILE A 1 98 ? 6.114 -1.954 -10.009 1.00 91.94 98 ILE A O 1
ATOM 798 N N . GLU A 1 99 ? 4.936 -3.644 -9.096 1.00 91.19 99 GLU A N 1
ATOM 799 C CA . GLU A 1 99 ? 5.942 -3.997 -8.102 1.00 91.19 99 GLU A CA 1
ATOM 800 C C . GLU A 1 99 ? 6.911 -5.037 -8.680 1.00 91.19 99 GLU A C 1
ATOM 802 O O . GLU A 1 99 ? 6.508 -6.009 -9.319 1.00 91.19 99 GLU A O 1
ATOM 807 N N . PHE A 1 100 ? 8.206 -4.798 -8.483 1.00 90.06 100 PHE A N 1
ATOM 808 C CA . PHE A 1 100 ? 9.291 -5.680 -8.909 1.00 90.06 100 PHE A CA 1
ATOM 809 C C . PHE A 1 100 ? 9.925 -6.320 -7.668 1.00 90.06 100 PHE A C 1
ATOM 811 O O . PHE A 1 100 ? 11.017 -5.942 -7.249 1.00 90.06 100 PHE A O 1
ATOM 818 N N . ASP A 1 101 ? 9.183 -7.221 -7.025 1.00 86.25 101 ASP A N 1
ATOM 819 C CA . ASP A 1 101 ? 9.557 -7.899 -5.776 1.00 86.25 101 ASP A CA 1
ATOM 820 C C . ASP A 1 101 ? 10.388 -9.173 -5.993 1.00 86.25 101 ASP A C 1
ATOM 822 O O . ASP A 1 101 ? 11.170 -9.562 -5.121 1.00 86.25 101 ASP A O 1
ATOM 826 N N . GLU A 1 102 ? 10.265 -9.784 -7.168 1.00 84.62 102 GLU A N 1
ATOM 827 C CA . GLU A 1 102 ? 11.061 -10.928 -7.604 1.00 84.62 102 GLU A CA 1
ATOM 828 C C . GLU A 1 102 ? 12.153 -10.523 -8.603 1.00 84.62 102 GLU A C 1
ATOM 830 O O . GLU A 1 102 ? 11.963 -9.649 -9.462 1.00 84.62 102 GLU A O 1
ATOM 835 N N . SER A 1 103 ? 13.307 -11.188 -8.484 1.00 83.50 103 SER A N 1
ATOM 836 C CA . SER A 1 103 ? 14.396 -11.047 -9.449 1.00 83.50 103 SER A CA 1
ATOM 837 C C . SER A 1 103 ? 14.019 -11.760 -10.740 1.00 83.50 103 SER A C 1
ATOM 839 O O . SER A 1 103 ? 13.516 -12.883 -10.705 1.00 83.50 103 SER A O 1
ATOM 841 N N . ALA A 1 104 ? 14.254 -11.103 -11.869 1.00 83.81 104 ALA A N 1
ATOM 842 C CA . ALA A 1 104 ? 14.029 -11.687 -13.176 1.00 83.81 104 ALA A CA 1
ATOM 843 C C . ALA A 1 104 ? 15.047 -12.795 -13.468 1.00 83.81 104 ALA A C 1
ATOM 845 O O . ALA A 1 104 ? 16.232 -12.683 -13.143 1.00 83.81 104 ALA A O 1
ATOM 846 N N . ASP A 1 105 ? 14.586 -13.852 -14.136 1.00 84.00 105 ASP A N 1
ATOM 847 C CA . ASP A 1 105 ? 15.479 -14.898 -14.613 1.00 84.00 105 ASP A CA 1
ATOM 848 C C . ASP A 1 105 ? 16.431 -14.326 -15.676 1.00 84.00 105 ASP A C 1
ATOM 850 O O . ASP A 1 105 ? 15.980 -13.719 -16.657 1.00 84.00 105 ASP A O 1
ATOM 854 N N . PRO A 1 106 ? 17.752 -14.509 -15.513 1.00 84.38 106 PRO A N 1
ATOM 855 C CA . PRO A 1 106 ? 18.715 -14.005 -16.471 1.00 84.38 106 PRO A CA 1
ATOM 856 C C . PRO A 1 106 ? 18.599 -14.789 -17.781 1.00 84.38 106 PRO A C 1
ATOM 858 O O . PRO A 1 106 ? 18.393 -16.007 -17.794 1.00 84.38 106 PRO A O 1
ATOM 861 N N . ARG A 1 107 ? 18.733 -14.088 -18.907 1.00 85.44 107 ARG A N 1
ATOM 862 C CA . ARG A 1 107 ? 18.515 -14.673 -20.233 1.00 85.44 107 ARG A CA 1
ATOM 863 C C . ARG A 1 107 ? 19.816 -15.063 -20.913 1.00 85.44 107 ARG A C 1
ATOM 865 O O . ARG A 1 107 ? 20.876 -14.483 -20.678 1.00 85.44 107 ARG A O 1
ATOM 872 N N . LEU A 1 108 ? 19.695 -15.993 -21.851 1.00 83.00 108 LEU A N 1
ATOM 873 C CA . LEU A 1 108 ? 20.776 -16.315 -22.768 1.00 83.00 108 LEU A CA 1
ATOM 874 C C . LEU A 1 108 ? 20.957 -15.193 -23.813 1.00 83.00 108 LEU A C 1
ATOM 876 O O . LEU A 1 108 ? 19.978 -14.555 -24.229 1.00 83.00 108 LEU A O 1
ATOM 880 N N . PRO A 1 109 ? 22.196 -14.940 -24.261 1.00 79.50 109 PRO A N 1
ATOM 881 C CA . PRO A 1 109 ? 22.449 -14.110 -25.432 1.00 79.50 109 PRO A CA 1
ATOM 882 C C . PRO A 1 109 ? 21.845 -14.754 -26.693 1.00 79.50 109 PRO A C 1
ATOM 884 O O . PRO A 1 109 ? 21.766 -15.976 -26.805 1.00 79.50 109 PRO A O 1
ATOM 887 N N . ALA A 1 110 ? 21.407 -13.928 -27.646 1.00 69.88 110 ALA A N 1
ATOM 888 C CA . ALA A 1 110 ? 20.611 -14.329 -28.814 1.00 69.88 110 ALA A CA 1
ATOM 889 C C . ALA A 1 110 ? 21.413 -15.035 -29.944 1.00 69.88 110 ALA A C 1
ATOM 891 O O . ALA A 1 110 ? 21.153 -14.767 -31.109 1.00 69.88 110 ALA A O 1
ATOM 892 N N . GLU A 1 111 ? 22.327 -15.961 -29.602 1.00 66.69 111 GLU A N 1
ATOM 893 C CA . GLU A 1 111 ? 23.254 -16.721 -30.488 1.00 66.69 111 GLU A CA 1
ATOM 894 C C . GLU A 1 111 ? 24.526 -15.929 -30.888 1.00 66.69 111 GLU A C 1
ATOM 896 O O . GLU A 1 111 ? 24.490 -14.714 -31.038 1.00 66.69 111 GLU A O 1
ATOM 901 N N . THR A 1 112 ? 25.741 -16.498 -30.926 1.00 51.69 112 THR A N 1
ATOM 902 C CA . THR A 1 112 ? 26.232 -17.634 -31.737 1.00 51.69 112 THR A CA 1
ATOM 903 C C . THR A 1 112 ? 27.290 -18.457 -30.991 1.00 51.69 112 THR A C 1
ATOM 905 O O . THR A 1 112 ? 28.428 -18.017 -30.912 1.00 51.69 112 THR A O 1
ATOM 908 N N . GLU A 1 113 ? 26.972 -19.679 -30.561 1.00 57.34 113 GLU A N 1
ATOM 909 C CA . GLU A 1 113 ? 27.898 -20.822 -30.602 1.00 57.34 113 GLU A CA 1
ATOM 910 C C . GLU A 1 113 ? 27.048 -22.072 -30.878 1.00 57.34 113 GLU A C 1
ATOM 912 O O . GLU A 1 113 ? 25.919 -22.170 -30.404 1.00 57.34 113 GLU A O 1
ATOM 917 N N . GLY A 1 114 ? 27.525 -22.960 -31.754 1.00 60.38 114 GLY A N 1
ATOM 918 C CA . GLY A 1 114 ? 26.740 -24.065 -32.315 1.00 60.38 114 GLY A CA 1
ATOM 919 C C . GLY A 1 114 ? 26.203 -25.075 -31.283 1.00 60.38 114 GLY A C 1
ATOM 920 O O . GLY A 1 114 ? 26.372 -24.906 -30.076 1.00 60.38 114 GLY A O 1
ATOM 921 N N . PRO A 1 115 ? 25.568 -26.173 -31.737 1.00 58.34 115 PRO A N 1
ATOM 922 C CA . PRO A 1 115 ? 25.051 -27.201 -30.833 1.00 58.34 115 PRO A CA 1
ATOM 923 C C . PRO A 1 115 ? 26.165 -27.720 -29.903 1.00 58.34 115 PRO A C 1
ATOM 925 O O . PRO A 1 115 ? 27.085 -28.396 -30.359 1.00 58.34 115 PRO A O 1
ATOM 928 N N . GLY A 1 116 ? 26.083 -27.378 -28.608 1.00 64.69 116 GLY A N 1
ATOM 929 C CA . GLY A 1 116 ? 27.083 -27.721 -27.585 1.00 64.69 116 GLY A CA 1
ATOM 930 C C . GLY A 1 116 ? 27.665 -26.553 -26.775 1.00 64.69 116 GLY A C 1
ATOM 931 O O . GLY A 1 116 ? 28.526 -26.807 -25.935 1.00 64.69 116 GLY A O 1
ATOM 932 N N . ALA A 1 117 ? 27.224 -25.309 -26.995 1.00 67.12 117 ALA A N 1
ATOM 933 C CA . ALA A 1 117 ? 27.666 -24.158 -26.204 1.00 67.12 117 ALA A CA 1
ATOM 934 C C . ALA A 1 117 ? 27.360 -24.338 -24.704 1.00 67.12 117 ALA A C 1
ATOM 936 O O . ALA A 1 117 ? 26.221 -24.600 -24.309 1.00 67.12 117 ALA A O 1
ATOM 937 N N . VAL A 1 118 ? 28.393 -24.205 -23.868 1.00 71.88 118 VAL A N 1
ATOM 938 C CA . VAL A 1 118 ? 28.276 -24.211 -22.406 1.00 71.88 118 VAL A CA 1
ATOM 939 C C . VAL A 1 118 ? 28.376 -22.767 -21.937 1.00 71.88 118 VAL A C 1
ATOM 941 O O . VAL A 1 118 ? 29.455 -22.188 -21.979 1.00 71.88 118 VAL A O 1
ATOM 944 N N . TYR A 1 119 ? 27.257 -22.204 -21.491 1.00 73.44 119 TYR A N 1
ATOM 945 C CA . TYR A 1 119 ? 27.201 -20.855 -20.930 1.00 73.44 119 TYR A CA 1
ATOM 946 C C . TYR A 1 119 ? 27.579 -20.877 -19.451 1.00 73.44 119 TYR A C 1
ATOM 948 O O . TYR A 1 119 ? 27.086 -21.723 -18.694 1.00 73.44 119 TYR A O 1
ATOM 956 N N . THR A 1 120 ? 28.429 -19.946 -19.026 1.00 76.94 120 THR A N 1
ATOM 957 C CA . THR A 1 120 ? 28.651 -19.688 -17.601 1.00 76.94 120 THR A CA 1
ATOM 958 C C . THR A 1 120 ? 27.719 -18.582 -17.111 1.00 76.94 120 THR A C 1
ATOM 960 O O . THR A 1 120 ? 27.008 -17.943 -17.886 1.00 76.94 120 THR A O 1
ATOM 963 N N . ARG A 1 121 ? 27.668 -18.361 -15.792 1.00 74.00 121 ARG A N 1
ATOM 964 C CA . ARG A 1 121 ? 26.790 -17.341 -15.196 1.00 74.00 121 ARG A CA 1
ATOM 965 C C . ARG A 1 121 ? 27.146 -15.930 -15.670 1.00 74.00 121 ARG A C 1
ATOM 967 O O . ARG A 1 121 ? 26.280 -15.066 -15.699 1.00 74.00 121 ARG A O 1
ATOM 974 N N . GLU A 1 122 ? 28.406 -15.713 -16.018 1.00 78.56 122 GLU A N 1
ATOM 975 C CA . GLU A 1 122 ? 28.945 -14.451 -16.513 1.00 78.56 122 GLU A CA 1
ATOM 976 C C . GLU A 1 122 ? 28.489 -14.123 -17.944 1.00 78.56 122 GLU A C 1
ATOM 978 O O . GLU A 1 122 ? 28.462 -12.950 -18.306 1.00 78.56 122 GLU A O 1
ATOM 983 N N . ASP A 1 123 ? 28.096 -15.131 -18.730 1.00 79.50 123 ASP A N 1
ATOM 984 C CA . ASP A 1 123 ? 27.585 -14.953 -20.097 1.00 79.50 123 ASP A CA 1
ATOM 985 C C . ASP A 1 123 ? 26.092 -14.595 -20.127 1.00 79.50 123 ASP A C 1
ATOM 987 O O . ASP A 1 123 ? 25.550 -14.221 -21.172 1.00 79.50 123 ASP A O 1
ATOM 991 N N . LEU A 1 124 ? 25.404 -14.748 -18.991 1.00 83.25 124 LEU A N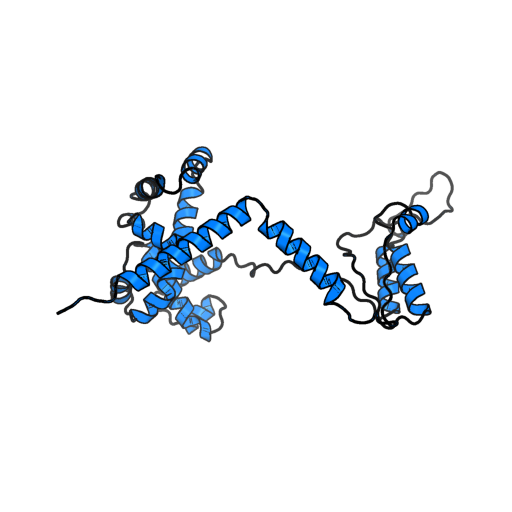 1
ATOM 992 C CA . LEU A 1 124 ? 23.979 -14.482 -18.887 1.00 83.25 124 LEU A CA 1
ATOM 993 C C . LEU A 1 124 ? 23.717 -12.981 -18.815 1.00 83.25 124 LEU A C 1
ATOM 995 O O . LEU A 1 124 ? 24.392 -12.234 -18.106 1.00 83.25 124 LEU A O 1
ATOM 999 N N . ILE A 1 125 ? 22.683 -12.550 -19.527 1.00 85.31 125 ILE A N 1
ATOM 1000 C CA . ILE A 1 125 ? 22.251 -11.160 -19.530 1.00 85.31 125 ILE A CA 1
ATOM 1001 C C . ILE A 1 125 ? 21.237 -10.973 -18.407 1.00 85.31 125 ILE A C 1
ATOM 1003 O O . ILE A 1 125 ? 20.202 -11.641 -18.361 1.00 85.31 125 ILE A O 1
ATOM 1007 N N . ASP A 1 126 ? 21.567 -10.062 -17.500 1.00 89.38 126 ASP A N 1
ATOM 1008 C CA . ASP A 1 126 ? 20.720 -9.666 -16.385 1.00 89.38 126 ASP A CA 1
ATOM 1009 C C . ASP A 1 126 ? 19.774 -8.538 -16.827 1.00 89.38 126 ASP A C 1
ATOM 1011 O O . ASP A 1 126 ? 20.159 -7.366 -16.908 1.00 89.38 126 ASP A O 1
ATOM 1015 N N . ASP A 1 127 ? 18.527 -8.903 -17.134 1.00 90.38 127 ASP A N 1
ATOM 1016 C CA . ASP A 1 127 ? 17.506 -7.941 -17.551 1.00 90.38 127 ASP A CA 1
ATOM 1017 C C . ASP A 1 127 ? 17.113 -6.992 -16.379 1.00 90.38 127 ASP A C 1
ATOM 1019 O O . ASP A 1 127 ? 16.698 -5.857 -16.636 1.00 90.38 127 ASP A O 1
ATOM 1023 N N . ASP A 1 128 ? 17.271 -7.387 -15.099 1.00 92.06 128 ASP A N 1
ATOM 1024 C CA . ASP A 1 128 ? 17.057 -6.483 -13.948 1.00 92.06 128 ASP A CA 1
ATOM 1025 C C . ASP A 1 128 ? 18.135 -5.390 -13.919 1.00 92.06 128 ASP A C 1
ATOM 1027 O O . ASP A 1 128 ? 17.832 -4.212 -13.695 1.00 92.06 128 ASP A O 1
ATOM 1031 N N . ALA A 1 129 ? 19.395 -5.754 -14.185 1.00 91.75 129 ALA A N 1
ATOM 1032 C CA . ALA A 1 129 ? 20.488 -4.790 -14.295 1.00 91.75 129 ALA A CA 1
ATOM 1033 C C . ALA A 1 129 ? 20.256 -3.799 -15.447 1.00 91.75 129 ALA A C 1
ATOM 1035 O O . ALA A 1 129 ? 20.549 -2.607 -15.304 1.00 91.75 129 ALA A O 1
ATOM 1036 N N . GLU A 1 130 ? 19.685 -4.264 -16.560 1.00 92.50 130 GLU A N 1
ATOM 1037 C CA . GLU A 1 130 ? 19.331 -3.413 -17.695 1.00 92.50 130 GLU A CA 1
ATOM 1038 C C . GLU A 1 130 ? 18.246 -2.386 -17.334 1.00 92.50 130 GLU A C 1
ATOM 1040 O O . GLU A 1 130 ? 18.408 -1.188 -17.594 1.00 92.50 130 GLU A O 1
ATOM 1045 N N . LEU A 1 131 ? 17.168 -2.824 -16.676 1.00 95.38 131 LEU A N 1
ATOM 1046 C CA . LEU A 1 131 ? 16.123 -1.919 -16.195 1.00 95.38 131 LEU A CA 1
ATOM 1047 C C . LEU A 1 131 ? 16.670 -0.930 -15.158 1.00 95.38 131 LEU A C 1
ATOM 1049 O O . LEU A 1 131 ? 16.376 0.265 -15.222 1.00 95.38 131 LEU A O 1
ATOM 1053 N N . ALA A 1 132 ? 17.507 -1.396 -14.229 1.00 95.88 132 ALA A N 1
ATOM 1054 C CA . ALA A 1 132 ? 18.125 -0.543 -13.220 1.00 95.88 132 ALA A CA 1
ATOM 1055 C C . ALA A 1 132 ? 19.031 0.535 -13.839 1.00 95.88 132 ALA A C 1
ATOM 1057 O O . ALA A 1 132 ? 19.071 1.665 -13.338 1.00 95.88 132 ALA A O 1
ATOM 1058 N N . ALA A 1 133 ? 19.747 0.211 -14.920 1.00 96.19 133 ALA A N 1
ATOM 1059 C CA . ALA A 1 133 ? 20.538 1.176 -15.677 1.00 96.19 133 ALA A CA 1
ATOM 1060 C C . ALA A 1 133 ? 19.639 2.222 -16.349 1.00 96.19 133 ALA A C 1
ATOM 1062 O O . ALA A 1 133 ? 19.840 3.414 -16.122 1.00 96.19 133 ALA A O 1
ATOM 1063 N N . ALA A 1 134 ? 18.591 1.795 -17.063 1.00 97.12 134 ALA A N 1
ATOM 1064 C CA . ALA A 1 134 ? 17.646 2.701 -17.722 1.00 97.12 134 ALA A CA 1
ATOM 1065 C C . ALA A 1 134 ? 16.969 3.667 -16.729 1.00 97.12 134 ALA A C 1
ATOM 1067 O O . ALA A 1 134 ? 16.884 4.869 -16.974 1.00 97.12 134 ALA A O 1
ATOM 1068 N N . ILE A 1 135 ? 16.551 3.163 -15.563 1.00 97.25 135 ILE A N 1
ATOM 1069 C CA . ILE A 1 135 ? 15.975 3.971 -14.476 1.00 97.25 135 ILE A CA 1
ATOM 1070 C C . ILE A 1 135 ? 16.967 5.025 -13.974 1.00 97.25 135 ILE A C 1
ATOM 1072 O O . ILE A 1 135 ? 16.602 6.184 -13.756 1.00 97.25 135 ILE A O 1
ATOM 1076 N N . ARG A 1 136 ? 18.228 4.627 -13.779 1.00 97.25 136 ARG A N 1
ATOM 1077 C CA . ARG A 1 136 ? 19.284 5.511 -13.277 1.00 97.25 136 ARG A CA 1
ATOM 1078 C C . ARG A 1 136 ? 19.649 6.596 -14.282 1.00 97.25 136 ARG A C 1
ATOM 1080 O O . ARG A 1 136 ? 19.861 7.734 -13.875 1.00 97.25 136 ARG A O 1
ATOM 1087 N N . GLU A 1 137 ? 19.731 6.238 -15.557 1.00 95.94 137 GLU A N 1
ATOM 1088 C CA . GLU A 1 137 ? 20.029 7.156 -16.657 1.00 95.94 137 GLU A CA 1
ATOM 1089 C C . GLU A 1 137 ? 18.912 8.185 -16.850 1.00 95.94 137 GLU A C 1
ATOM 1091 O O . GLU A 1 137 ? 19.199 9.372 -16.999 1.00 95.94 137 GLU A O 1
ATOM 1096 N N . ALA A 1 138 ? 17.648 7.756 -16.772 1.00 96.75 138 ALA A N 1
ATOM 1097 C CA . ALA A 1 138 ? 16.494 8.648 -16.853 1.00 96.75 138 ALA A CA 1
ATOM 1098 C C . ALA A 1 138 ? 16.425 9.626 -15.662 1.00 96.75 138 ALA A C 1
ATOM 1100 O O . ALA A 1 138 ? 16.108 10.805 -15.823 1.00 96.75 138 ALA A O 1
ATOM 1101 N N . GLY A 1 139 ? 16.732 9.155 -14.446 1.00 96.75 139 GLY A N 1
ATOM 1102 C CA . GLY A 1 139 ? 16.835 9.990 -13.240 1.00 96.75 139 GLY A CA 1
ATOM 1103 C C . GLY A 1 139 ? 15.510 10.575 -12.724 1.00 96.75 139 GLY A C 1
ATOM 1104 O O . GLY A 1 139 ? 15.502 11.316 -11.741 1.00 96.75 139 GLY A O 1
ATOM 1105 N N . ASN A 1 140 ? 14.386 10.251 -13.362 1.00 97.19 140 ASN A N 1
ATOM 1106 C CA . ASN A 1 140 ? 13.049 10.764 -13.056 1.00 97.19 140 ASN A CA 1
ATOM 1107 C C . ASN A 1 140 ? 11.972 9.661 -13.023 1.00 97.19 140 ASN A C 1
ATOM 1109 O O . ASN A 1 140 ? 10.791 9.931 -13.270 1.00 97.19 140 ASN A O 1
ATOM 1113 N N . VAL A 1 141 ? 12.386 8.433 -12.704 1.00 97.56 141 VAL A N 1
ATOM 1114 C CA . VAL A 1 141 ? 11.511 7.261 -12.592 1.00 97.56 141 VAL A CA 1
ATOM 1115 C C . VAL A 1 141 ? 11.191 6.964 -11.127 1.00 97.56 141 VAL A C 1
ATOM 1117 O O . VAL A 1 141 ? 12.082 6.959 -10.277 1.00 97.56 141 VAL A O 1
ATOM 1120 N N . PHE A 1 142 ? 9.923 6.683 -10.838 1.00 96.69 142 PHE A N 1
ATOM 1121 C CA . PHE A 1 142 ? 9.423 6.320 -9.515 1.00 96.69 142 PHE A CA 1
ATOM 1122 C C . PHE A 1 142 ? 8.853 4.906 -9.542 1.00 96.69 142 PHE A C 1
ATOM 1124 O O . PHE A 1 142 ? 8.041 4.572 -10.407 1.00 96.69 142 PHE A O 1
ATOM 1131 N N . LEU A 1 143 ? 9.275 4.099 -8.571 1.00 95.06 143 LEU A N 1
ATOM 1132 C CA . LEU A 1 143 ? 8.815 2.730 -8.383 1.00 95.06 143 LEU A CA 1
ATOM 1133 C C . LEU A 1 143 ? 7.931 2.632 -7.136 1.00 95.06 143 LEU A C 1
ATOM 1135 O O . LEU A 1 143 ? 8.211 3.316 -6.140 1.00 95.06 143 LEU A O 1
ATOM 1139 N N . PRO A 1 144 ? 6.903 1.773 -7.153 1.00 93.12 144 PRO A N 1
ATOM 1140 C CA . PRO A 1 144 ? 6.178 1.425 -5.948 1.00 93.12 144 PRO A CA 1
ATOM 1141 C C . PRO A 1 144 ? 7.079 0.560 -5.060 1.00 93.12 144 PRO A C 1
ATOM 1143 O O . PRO A 1 144 ? 7.838 -0.280 -5.537 1.00 93.12 144 PRO A O 1
ATOM 1146 N N . VAL A 1 145 ? 7.012 0.788 -3.749 1.00 86.88 145 VAL A N 1
ATOM 1147 C CA . VAL A 1 145 ? 7.728 -0.016 -2.755 1.00 86.88 145 VAL A CA 1
ATOM 1148 C C . VAL A 1 145 ? 6.735 -0.416 -1.682 1.00 86.88 145 VAL A C 1
ATOM 1150 O O . VAL A 1 145 ? 6.210 0.452 -0.976 1.00 86.88 145 VAL A O 1
ATOM 1153 N N . SER A 1 146 ? 6.495 -1.716 -1.521 1.00 83.81 146 SER A N 1
ATOM 1154 C CA . SER A 1 146 ? 5.768 -2.214 -0.363 1.00 83.81 146 SER A CA 1
ATOM 1155 C C . SER A 1 146 ? 6.731 -2.488 0.795 1.00 83.81 146 SER A C 1
ATOM 1157 O O . SER A 1 146 ? 7.843 -2.995 0.646 1.00 83.81 146 SER A O 1
ATOM 1159 N N . PHE A 1 147 ? 6.319 -2.123 2.006 1.00 80.50 147 PHE A N 1
ATOM 1160 C CA . PHE A 1 147 ? 7.031 -2.508 3.218 1.00 80.50 147 PHE A CA 1
ATOM 1161 C C . PHE A 1 147 ? 6.034 -2.902 4.293 1.00 80.50 147 PHE A C 1
ATOM 1163 O O . PHE A 1 147 ? 5.055 -2.210 4.580 1.00 80.50 147 PHE A O 1
ATOM 1170 N N . ARG A 1 148 ? 6.308 -4.032 4.944 1.00 73.12 148 ARG A N 1
ATOM 1171 C CA . ARG A 1 148 ? 5.544 -4.448 6.115 1.00 73.12 148 ARG A CA 1
ATOM 1172 C C . ARG A 1 148 ? 6.078 -3.707 7.332 1.00 73.12 148 ARG A C 1
ATOM 1174 O O . ARG A 1 148 ? 7.158 -4.020 7.832 1.00 73.12 148 ARG A O 1
ATOM 1181 N N . ILE A 1 149 ? 5.298 -2.763 7.848 1.00 70.94 149 ILE A N 1
ATOM 1182 C CA . ILE A 1 149 ? 5.577 -2.139 9.144 1.00 70.94 149 ILE A CA 1
ATOM 1183 C C . ILE A 1 149 ? 5.307 -3.184 10.235 1.00 70.94 149 ILE A C 1
ATOM 1185 O O . ILE A 1 149 ? 4.177 -3.373 10.680 1.00 70.94 149 ILE A O 1
ATOM 1189 N N . ALA A 1 150 ? 6.347 -3.908 10.644 1.00 59.22 150 ALA A N 1
ATOM 1190 C CA . ALA A 1 150 ? 6.300 -4.780 11.810 1.00 59.22 150 ALA A CA 1
ATOM 1191 C C . ALA A 1 150 ? 6.716 -3.993 13.061 1.00 59.22 150 ALA A C 1
ATOM 1193 O O . ALA A 1 150 ? 7.666 -3.210 13.022 1.00 59.22 150 ALA A O 1
ATOM 1194 N N . ALA A 1 151 ? 6.034 -4.221 14.188 1.00 57.62 151 ALA A N 1
ATOM 1195 C CA . ALA A 1 151 ? 6.497 -3.713 15.478 1.00 57.62 151 ALA A CA 1
ATOM 1196 C C . ALA A 1 151 ? 7.944 -4.197 15.748 1.00 57.62 151 ALA A C 1
ATOM 1198 O O . ALA A 1 151 ? 8.280 -5.320 15.352 1.00 57.62 151 ALA A O 1
ATOM 1199 N N . PRO A 1 152 ? 8.807 -3.389 16.400 1.00 58.44 152 PRO A N 1
ATOM 1200 C CA . PRO A 1 152 ? 10.207 -3.737 16.642 1.00 58.44 152 PRO A CA 1
ATOM 1201 C C . PRO A 1 152 ? 10.370 -5.154 17.212 1.00 58.44 152 PRO A C 1
ATOM 1203 O O . PRO A 1 152 ? 9.655 -5.540 18.133 1.00 58.44 152 PRO A O 1
ATOM 1206 N N . ARG A 1 153 ? 11.334 -5.915 16.674 1.00 52.94 153 ARG A N 1
ATOM 1207 C CA . ARG A 1 153 ? 11.584 -7.349 16.941 1.00 52.94 153 ARG A CA 1
ATOM 1208 C C . ARG A 1 153 ? 11.859 -7.744 18.398 1.00 52.94 153 ARG A C 1
ATOM 1210 O O . ARG A 1 153 ? 11.977 -8.938 18.661 1.00 52.94 153 ARG A O 1
ATOM 1217 N N . GLU A 1 154 ? 11.941 -6.815 19.349 1.00 55.41 154 GLU A N 1
ATOM 1218 C CA . GLU A 1 154 ? 11.914 -7.211 20.757 1.00 55.41 154 GLU A CA 1
ATOM 1219 C C . GLU A 1 154 ? 10.482 -7.648 21.066 1.00 55.41 154 GLU A C 1
ATOM 1221 O O . GLU A 1 154 ? 9.597 -6.823 21.310 1.00 55.41 154 GLU A O 1
ATOM 1226 N N . ARG A 1 155 ? 10.241 -8.964 20.963 1.00 65.12 155 ARG A N 1
ATOM 1227 C CA . ARG A 1 155 ? 8.943 -9.580 21.242 1.00 65.12 155 ARG A CA 1
ATOM 1228 C C . ARG A 1 155 ? 8.481 -8.982 22.569 1.00 65.12 155 ARG A C 1
ATOM 1230 O O . ARG A 1 155 ? 9.225 -9.022 23.541 1.00 65.12 155 ARG A O 1
ATOM 1237 N N . LEU A 1 156 ? 7.300 -8.368 22.609 1.00 67.44 156 LEU A N 1
ATOM 1238 C CA . LEU A 1 156 ? 6.778 -7.678 23.798 1.00 67.44 156 LEU A CA 1
ATOM 1239 C C . LEU A 1 156 ? 6.930 -8.524 25.080 1.00 67.44 156 LEU A C 1
ATOM 1241 O O . LEU A 1 156 ? 7.167 -7.999 26.165 1.00 67.44 156 LEU A O 1
ATOM 1245 N N . GLU A 1 157 ? 6.862 -9.844 24.929 1.00 69.38 157 GLU A N 1
ATOM 1246 C CA . GLU A 1 157 ? 7.178 -10.843 25.947 1.00 69.38 157 GLU A CA 1
ATOM 1247 C C . GLU A 1 157 ? 8.602 -10.755 26.510 1.00 69.38 157 GLU A C 1
ATOM 1249 O O . GLU A 1 157 ? 8.773 -10.817 27.721 1.00 69.38 157 GLU A O 1
ATOM 1254 N N . GLU A 1 158 ? 9.629 -10.597 25.677 1.00 77.00 158 GLU A N 1
ATOM 1255 C CA . GLU A 1 158 ? 11.019 -10.442 26.109 1.00 77.00 158 GLU A CA 1
ATOM 1256 C C . GLU A 1 158 ? 11.208 -9.146 26.903 1.00 77.00 158 GLU A C 1
ATOM 1258 O O . GLU A 1 158 ? 11.781 -9.179 27.993 1.00 77.00 158 GLU A O 1
ATOM 1263 N N . ARG A 1 159 ? 10.621 -8.032 26.440 1.00 78.56 159 ARG A N 1
ATOM 1264 C CA . ARG A 1 159 ? 10.588 -6.773 27.210 1.00 78.56 159 ARG A CA 1
ATOM 1265 C C . ARG A 1 159 ? 9.915 -6.959 28.563 1.00 78.56 159 ARG A C 1
ATOM 1267 O O . ARG A 1 159 ? 10.442 -6.517 29.581 1.00 78.56 159 ARG A O 1
ATOM 1274 N N . ARG A 1 160 ? 8.765 -7.640 28.595 1.00 77.50 160 ARG A N 1
ATOM 1275 C CA . ARG A 1 160 ? 8.033 -7.950 29.834 1.00 77.50 160 ARG A CA 1
ATOM 1276 C C . ARG A 1 160 ? 8.852 -8.839 30.772 1.00 77.50 160 ARG A C 1
ATOM 1278 O O . ARG A 1 160 ? 8.877 -8.571 31.971 1.00 77.50 160 ARG A O 1
ATOM 1285 N N . ARG A 1 161 ? 9.554 -9.850 30.246 1.00 81.44 161 ARG A N 1
ATOM 1286 C CA . ARG A 1 161 ? 10.454 -10.722 31.021 1.00 81.44 161 ARG A CA 1
ATOM 1287 C C . ARG A 1 161 ? 11.623 -9.936 31.607 1.00 81.44 161 ARG A C 1
ATOM 1289 O O . ARG A 1 161 ? 11.883 -10.059 32.800 1.00 81.44 161 ARG A O 1
ATOM 1296 N N . ARG A 1 162 ? 12.284 -9.090 30.808 1.00 85.94 162 ARG A N 1
ATOM 1297 C CA . ARG A 1 162 ? 13.365 -8.205 31.276 1.00 85.94 162 ARG A CA 1
ATOM 1298 C C . ARG A 1 162 ? 12.867 -7.249 32.358 1.00 85.94 162 ARG A C 1
ATOM 1300 O O . ARG A 1 162 ? 13.492 -7.152 33.407 1.00 85.94 162 ARG A O 1
ATOM 1307 N N . ALA A 1 163 ? 11.710 -6.619 32.158 1.00 87.38 163 ALA A N 1
ATOM 1308 C CA . ALA A 1 163 ? 11.078 -5.744 33.146 1.00 87.38 163 ALA A CA 1
ATOM 1309 C C . ALA A 1 163 ? 10.793 -6.467 34.473 1.00 87.38 163 ALA A C 1
ATOM 1311 O O . ALA A 1 163 ? 11.106 -5.943 35.543 1.00 87.38 163 ALA A O 1
ATOM 1312 N N . ALA A 1 164 ? 10.244 -7.684 34.409 1.00 85.00 164 ALA A N 1
ATOM 1313 C CA . ALA A 1 164 ? 9.982 -8.504 35.589 1.00 85.00 164 ALA A CA 1
ATOM 1314 C C . ALA A 1 164 ? 11.276 -8.916 36.313 1.00 85.00 164 ALA A C 1
ATOM 1316 O O . ALA A 1 164 ? 11.331 -8.871 37.540 1.00 85.00 164 ALA A O 1
ATOM 1317 N N . GLU A 1 165 ? 12.328 -9.275 35.574 1.00 88.50 165 GLU A N 1
ATOM 1318 C CA . GLU A 1 165 ? 13.625 -9.644 36.150 1.00 88.50 165 GLU A CA 1
ATOM 1319 C C . GLU A 1 165 ? 14.321 -8.449 36.815 1.00 88.50 165 GLU A C 1
ATOM 1321 O O . GLU A 1 165 ? 14.855 -8.576 37.917 1.00 88.50 165 GLU A O 1
ATOM 1326 N N . VAL A 1 166 ? 14.267 -7.266 36.193 1.00 90.75 166 VAL A N 1
ATOM 1327 C CA . VAL A 1 166 ? 14.799 -6.029 36.784 1.00 90.75 166 VAL A CA 1
ATOM 1328 C C . VAL A 1 166 ? 14.093 -5.717 38.102 1.00 90.75 166 VAL A C 1
ATOM 1330 O O . VAL A 1 166 ? 14.776 -5.451 39.090 1.00 90.75 166 VAL A O 1
ATOM 1333 N N . LEU A 1 167 ? 12.758 -5.808 38.143 1.00 89.75 167 LEU A N 1
ATOM 1334 C CA . LEU A 1 167 ? 11.980 -5.598 39.369 1.00 89.75 167 LEU A CA 1
ATOM 1335 C C . LEU A 1 167 ? 12.291 -6.634 40.450 1.00 89.75 167 LEU A C 1
ATOM 1337 O O . LEU A 1 167 ? 12.408 -6.277 41.618 1.00 89.75 167 LEU A O 1
ATOM 1341 N N . ARG A 1 168 ? 12.460 -7.906 40.075 1.00 87.12 168 ARG A N 1
ATOM 1342 C CA . ARG A 1 168 ? 12.811 -8.976 41.017 1.00 87.12 168 ARG A CA 1
ATOM 1343 C C . ARG A 1 168 ? 14.170 -8.731 41.672 1.00 87.12 168 ARG A C 1
ATOM 1345 O O . ARG A 1 168 ? 14.318 -8.961 42.867 1.00 87.12 168 ARG A O 1
ATOM 1352 N N . ARG A 1 169 ? 15.161 -8.275 40.898 1.00 91.19 169 ARG A N 1
ATOM 1353 C CA . ARG A 1 169 ? 16.513 -7.986 41.404 1.00 91.19 169 ARG A CA 1
ATOM 1354 C C . ARG A 1 169 ? 16.600 -6.670 42.171 1.00 91.19 169 ARG A C 1
ATOM 1356 O O . ARG A 1 169 ? 17.406 -6.563 43.087 1.00 91.19 169 ARG A O 1
ATOM 1363 N N . ARG A 1 170 ? 15.828 -5.660 41.762 1.00 91.44 170 ARG A N 1
ATOM 1364 C CA . ARG A 1 170 ? 15.829 -4.309 42.341 1.00 91.44 170 ARG A CA 1
ATOM 1365 C C . ARG A 1 170 ? 14.387 -3.819 42.551 1.00 91.44 170 ARG A C 1
ATOM 1367 O O . ARG A 1 170 ? 13.882 -3.073 41.711 1.00 91.44 170 ARG A O 1
ATOM 1374 N N . PRO A 1 171 ? 13.730 -4.204 43.660 1.00 86.25 171 PRO A N 1
ATOM 1375 C CA . PRO A 1 171 ? 12.345 -3.807 43.941 1.00 86.25 171 PRO A CA 1
ATOM 1376 C C . PRO A 1 171 ? 12.160 -2.283 44.042 1.00 86.25 171 PRO A C 1
ATOM 1378 O O . PRO A 1 171 ? 11.176 -1.727 43.540 1.00 86.25 171 PRO A O 1
ATOM 1381 N N . ASP A 1 172 ? 13.161 -1.602 44.604 1.00 88.94 172 ASP A N 1
ATOM 1382 C CA . ASP A 1 172 ? 13.141 -0.164 44.905 1.00 88.94 172 ASP A CA 1
ATOM 1383 C C . ASP A 1 172 ? 13.718 0.715 43.783 1.00 88.94 172 ASP A C 1
ATOM 1385 O O . ASP A 1 172 ? 14.053 1.877 44.004 1.00 88.94 172 ASP A O 1
ATOM 1389 N N . ILE A 1 173 ? 13.855 0.174 42.567 1.00 91.06 173 ILE A N 1
ATOM 1390 C CA . ILE A 1 173 ? 14.361 0.928 41.414 1.00 91.06 173 ILE A CA 1
ATOM 1391 C C . ILE A 1 173 ? 13.469 2.138 41.092 1.00 91.06 173 ILE A C 1
ATOM 1393 O O . ILE A 1 173 ? 12.240 2.050 41.143 1.00 91.06 173 ILE A O 1
ATOM 1397 N N . ASP A 1 174 ? 14.085 3.264 40.736 1.00 92.00 174 ASP A N 1
ATOM 1398 C CA . ASP A 1 174 ? 13.400 4.474 40.289 1.00 92.00 174 ASP A CA 1
ATOM 1399 C C . ASP A 1 174 ? 13.087 4.436 38.782 1.00 92.00 174 ASP A C 1
ATOM 1401 O O . ASP A 1 174 ? 13.659 3.661 38.012 1.00 92.00 174 ASP A O 1
ATOM 1405 N N . GLY A 1 175 ? 12.147 5.279 38.345 1.00 89.06 175 GLY A N 1
ATOM 1406 C CA . GLY A 1 175 ? 11.681 5.322 36.953 1.00 89.06 175 GLY A CA 1
ATOM 1407 C C . GLY A 1 175 ? 12.813 5.496 35.929 1.00 89.06 175 GLY A C 1
ATOM 1408 O O . GLY A 1 175 ? 12.898 4.688 35.003 1.00 89.06 175 GLY A O 1
ATOM 1409 N N . PRO A 1 176 ? 13.705 6.492 36.081 1.00 91.19 176 PRO A N 1
ATOM 1410 C CA . PRO A 1 176 ? 14.826 6.699 35.164 1.00 91.19 176 PRO A CA 1
ATOM 1411 C C . PRO A 1 176 ? 15.787 5.506 35.072 1.00 91.19 176 PRO A C 1
ATOM 1413 O O . PRO A 1 176 ? 16.123 5.081 33.964 1.00 91.19 176 PRO A O 1
ATOM 1416 N N . SER A 1 177 ? 16.187 4.900 36.197 1.00 89.94 177 SER A N 1
ATOM 1417 C CA . SER A 1 177 ? 17.061 3.715 36.161 1.00 89.94 177 SER A CA 1
ATOM 1418 C C . SER A 1 177 ? 16.351 2.484 35.598 1.00 89.94 177 SER A C 1
ATOM 1420 O O . SER A 1 177 ? 16.995 1.614 35.007 1.00 89.94 177 SER A O 1
ATOM 1422 N N . PHE A 1 178 ? 15.029 2.397 35.769 1.00 92.12 178 PHE A N 1
ATOM 1423 C CA . PHE A 1 178 ? 14.205 1.355 35.165 1.00 92.12 178 PHE A CA 1
ATOM 1424 C C . PHE A 1 178 ? 14.113 1.509 33.643 1.00 92.12 178 PHE A C 1
ATOM 1426 O O . PHE A 1 178 ? 14.286 0.525 32.925 1.00 92.12 178 PHE A O 1
ATOM 1433 N N . ALA A 1 179 ? 13.929 2.734 33.141 1.00 90.75 179 ALA A N 1
ATOM 1434 C CA . ALA A 1 179 ? 13.995 3.028 31.709 1.00 90.75 179 ALA A CA 1
ATOM 1435 C C . ALA A 1 179 ? 15.363 2.669 31.121 1.00 90.75 179 ALA A C 1
ATOM 1437 O O . ALA A 1 179 ? 15.426 1.946 30.126 1.00 90.75 179 ALA A O 1
ATOM 1438 N N . ALA A 1 180 ? 16.450 3.086 31.778 1.00 90.19 180 ALA A N 1
ATOM 1439 C CA . ALA A 1 180 ? 17.809 2.767 31.349 1.00 90.19 180 ALA A CA 1
ATOM 1440 C C . ALA A 1 180 ? 18.055 1.249 31.278 1.00 90.19 180 ALA A C 1
ATOM 1442 O O . ALA A 1 180 ? 18.639 0.760 30.314 1.00 90.19 180 ALA A O 1
ATOM 1443 N N . ALA A 1 181 ? 17.546 0.484 32.251 1.00 87.81 181 ALA A N 1
ATOM 1444 C CA . ALA A 1 181 ? 17.655 -0.977 32.264 1.00 87.81 181 ALA A CA 1
ATOM 1445 C C . ALA A 1 181 ? 16.883 -1.671 31.123 1.00 87.81 181 ALA A C 1
ATOM 1447 O O . ALA A 1 181 ? 17.177 -2.822 30.805 1.00 87.81 181 ALA A O 1
ATOM 1448 N N . LEU A 1 182 ? 15.906 -0.990 30.519 1.00 87.56 182 LEU A N 1
ATOM 1449 C CA . LEU A 1 182 ? 15.071 -1.498 29.428 1.00 87.56 182 LEU A CA 1
ATOM 1450 C C . LEU A 1 182 ? 15.379 -0.852 28.069 1.00 87.56 182 LEU A C 1
ATOM 1452 O O . LEU A 1 182 ? 14.683 -1.140 27.097 1.00 87.56 182 LEU A O 1
ATOM 1456 N N . GLY A 1 183 ? 16.388 0.023 27.986 1.00 87.44 183 GLY A N 1
ATOM 1457 C CA . GLY A 1 183 ? 16.685 0.783 26.768 1.00 87.44 183 GLY A CA 1
ATOM 1458 C C . GLY A 1 183 ? 15.551 1.729 26.354 1.00 87.44 183 GLY A C 1
ATOM 1459 O O . GLY A 1 183 ? 15.371 1.993 25.167 1.00 87.44 183 GLY A O 1
ATOM 1460 N N . LEU A 1 184 ? 14.751 2.194 27.317 1.00 86.06 184 LEU A N 1
ATOM 1461 C CA . LEU A 1 184 ? 13.667 3.147 27.095 1.00 86.06 184 LEU A CA 1
ATOM 1462 C C . LEU A 1 184 ? 14.163 4.585 27.307 1.00 86.06 184 LEU A C 1
ATOM 1464 O O . LEU A 1 184 ? 15.064 4.806 28.122 1.00 86.06 184 LEU A O 1
ATOM 1468 N N . PRO A 1 185 ? 13.550 5.576 26.638 1.00 87.88 185 PRO A N 1
ATOM 1469 C CA . PRO A 1 185 ? 13.771 6.981 26.959 1.00 87.88 185 PRO A CA 1
ATOM 1470 C C . PRO A 1 185 ? 13.435 7.283 28.428 1.00 87.88 185 PRO A C 1
ATOM 1472 O O . PRO A 1 185 ? 12.478 6.728 28.980 1.00 87.88 185 PRO A O 1
ATOM 1475 N N . ALA A 1 186 ? 14.217 8.154 29.071 1.00 84.94 186 ALA A N 1
ATOM 1476 C CA . ALA A 1 186 ? 14.119 8.415 30.510 1.00 84.94 186 ALA A CA 1
ATOM 1477 C C . ALA A 1 186 ? 12.732 8.940 30.924 1.00 84.94 186 ALA A C 1
ATOM 1479 O O . ALA A 1 186 ? 12.229 8.594 31.995 1.00 84.94 186 ALA A O 1
ATOM 1480 N N . GLU A 1 187 ? 12.078 9.708 30.050 1.00 88.19 187 GLU A N 1
ATOM 1481 C CA . GLU A 1 187 ? 10.728 10.235 30.247 1.00 88.19 187 GLU A CA 1
ATOM 1482 C C . GLU A 1 187 ? 9.649 9.144 30.343 1.00 88.19 187 GLU A C 1
ATOM 1484 O O . GLU A 1 187 ? 8.621 9.351 30.985 1.00 88.19 187 GLU A O 1
ATOM 1489 N N . GLN A 1 188 ? 9.889 7.958 29.772 1.00 86.81 188 GLN A N 1
ATOM 1490 C CA . GLN A 1 188 ? 8.948 6.830 29.808 1.00 86.81 188 GLN A CA 1
ATOM 1491 C C . GLN A 1 188 ? 9.126 5.951 31.056 1.00 86.81 188 GLN A C 1
ATOM 1493 O O . GLN A 1 188 ? 8.301 5.077 31.332 1.00 86.81 188 GLN A O 1
ATOM 1498 N N . GLY A 1 189 ? 10.191 6.174 31.830 1.00 88.31 189 GLY A N 1
ATOM 1499 C CA . GLY A 1 189 ? 10.578 5.349 32.973 1.00 88.31 189 GLY A CA 1
ATOM 1500 C C . GLY A 1 189 ? 9.540 5.240 34.089 1.00 88.31 189 GLY A C 1
ATOM 1501 O O . GLY A 1 189 ? 9.217 4.118 34.485 1.00 88.31 189 GLY A O 1
ATOM 1502 N N . PRO A 1 190 ? 8.976 6.355 34.594 1.00 89.00 190 PRO A N 1
ATOM 1503 C CA . PRO A 1 190 ? 7.973 6.308 35.657 1.00 89.00 190 PRO A CA 1
ATOM 1504 C C . PRO A 1 190 ? 6.718 5.515 35.268 1.00 89.00 190 PRO A C 1
ATOM 1506 O O . PRO A 1 190 ? 6.233 4.697 36.050 1.00 89.00 190 PRO A O 1
ATOM 1509 N N . GLU A 1 191 ? 6.211 5.711 34.047 1.00 89.31 191 GLU A N 1
ATOM 1510 C CA . GLU A 1 191 ? 5.032 4.991 33.558 1.00 89.31 191 GLU A CA 1
ATOM 1511 C C . GLU A 1 191 ? 5.336 3.506 33.314 1.00 89.31 191 GLU A C 1
ATOM 1513 O O . GLU A 1 191 ? 4.552 2.637 33.706 1.00 89.31 191 GLU A O 1
ATOM 1518 N N . ALA A 1 192 ? 6.487 3.196 32.710 1.00 87.31 192 ALA A N 1
ATOM 1519 C CA . ALA A 1 192 ? 6.920 1.820 32.489 1.00 87.31 192 ALA A CA 1
ATOM 1520 C C . ALA A 1 192 ? 7.076 1.059 33.816 1.00 87.31 192 ALA A C 1
ATOM 1522 O O . ALA A 1 192 ? 6.621 -0.082 33.928 1.00 87.31 192 ALA A O 1
ATOM 1523 N N . LEU A 1 193 ? 7.657 1.705 34.833 1.00 90.44 193 LEU A N 1
ATOM 1524 C CA . LEU A 1 193 ? 7.821 1.146 36.173 1.00 90.44 193 LEU A CA 1
ATOM 1525 C C . LEU A 1 193 ? 6.467 0.890 36.849 1.00 90.44 193 LEU A C 1
ATOM 1527 O O . LEU A 1 193 ? 6.250 -0.195 37.391 1.00 90.44 193 LEU A O 1
ATOM 1531 N N . LEU A 1 194 ? 5.537 1.851 36.773 1.00 89.88 194 LEU A N 1
ATOM 1532 C CA . LEU A 1 194 ? 4.173 1.701 37.287 1.00 89.88 194 LEU A CA 1
ATOM 1533 C C . LEU A 1 194 ? 3.476 0.488 36.659 1.00 89.88 194 LEU A C 1
ATOM 1535 O O . LEU A 1 194 ? 2.991 -0.390 37.374 1.00 89.88 194 LEU A O 1
ATOM 1539 N N . ARG A 1 195 ? 3.456 0.412 35.323 1.00 89.38 195 ARG A N 1
ATOM 1540 C CA . ARG A 1 195 ? 2.821 -0.696 34.596 1.00 89.38 195 ARG A CA 1
ATOM 1541 C C . ARG A 1 195 ? 3.458 -2.039 34.947 1.00 89.38 195 ARG A C 1
ATOM 1543 O O . ARG A 1 195 ? 2.738 -3.016 35.139 1.00 89.38 195 ARG A O 1
ATOM 1550 N N . ALA A 1 196 ? 4.784 -2.090 35.071 1.00 88.88 196 ALA A N 1
ATOM 1551 C CA . ALA A 1 196 ? 5.502 -3.307 35.430 1.00 88.88 196 ALA A CA 1
ATOM 1552 C C . ALA A 1 196 ? 5.199 -3.770 36.868 1.00 88.88 196 ALA A C 1
ATOM 1554 O O . ALA A 1 196 ? 4.993 -4.965 37.080 1.00 88.88 196 ALA A O 1
ATOM 1555 N N . ARG A 1 197 ? 5.097 -2.845 37.836 1.00 89.69 197 ARG A N 1
ATOM 1556 C CA . ARG A 1 197 ? 4.719 -3.147 39.231 1.00 89.69 197 ARG A CA 1
ATOM 1557 C C . ARG A 1 197 ? 3.283 -3.652 39.346 1.00 89.69 197 ARG A C 1
ATOM 1559 O O . ARG A 1 197 ? 3.049 -4.673 39.987 1.00 89.69 197 ARG A O 1
ATOM 1566 N N . VAL A 1 198 ? 2.339 -2.995 38.670 1.00 89.69 198 VAL A N 1
ATOM 1567 C CA . VAL A 1 198 ? 0.939 -3.450 38.611 1.00 89.69 198 VAL A CA 1
ATOM 1568 C C . VAL A 1 198 ? 0.852 -4.833 37.963 1.00 89.69 198 VAL A C 1
ATOM 1570 O O . VAL A 1 198 ? 0.190 -5.719 38.497 1.00 89.69 198 VAL A O 1
ATOM 1573 N N . ALA A 1 199 ? 1.570 -5.060 36.859 1.00 87.31 199 ALA A N 1
ATOM 1574 C CA . ALA A 1 199 ? 1.618 -6.368 36.212 1.00 87.31 199 ALA A CA 1
ATOM 1575 C C . ALA A 1 199 ? 2.221 -7.446 37.127 1.00 87.31 199 ALA A C 1
ATOM 1577 O O . ALA A 1 199 ? 1.745 -8.576 37.137 1.00 87.31 199 ALA A O 1
ATOM 1578 N N . ALA A 1 200 ? 3.265 -7.121 37.896 1.00 86.94 200 ALA A N 1
ATOM 1579 C CA . ALA A 1 200 ? 3.875 -8.048 38.846 1.00 86.94 200 ALA A CA 1
ATOM 1580 C C . ALA A 1 200 ? 2.905 -8.442 39.972 1.00 86.94 200 ALA A C 1
ATOM 1582 O O . ALA A 1 200 ? 2.798 -9.627 40.272 1.00 86.94 200 ALA A O 1
ATOM 1583 N N . ALA A 1 201 ? 2.159 -7.483 40.530 1.00 87.31 201 ALA A N 1
ATOM 1584 C CA . ALA A 1 201 ? 1.138 -7.752 41.543 1.00 87.31 201 ALA A CA 1
ATOM 1585 C C . ALA A 1 201 ? -0.004 -8.622 40.990 1.00 87.31 201 ALA A C 1
ATOM 1587 O O . ALA A 1 201 ? -0.353 -9.632 41.592 1.00 87.31 201 ALA A O 1
ATOM 1588 N N . LEU A 1 202 ? -0.514 -8.305 39.795 1.00 85.06 202 LEU A N 1
ATOM 1589 C CA . LEU A 1 202 ? -1.585 -9.080 39.151 1.00 85.06 202 LEU A CA 1
ATOM 1590 C C . LEU A 1 202 ? -1.161 -10.496 38.733 1.00 85.06 202 LEU A C 1
ATOM 1592 O O . LEU A 1 202 ? -2.011 -11.372 38.605 1.00 85.06 202 LEU A O 1
ATOM 1596 N N . ARG A 1 203 ? 0.139 -10.743 38.517 1.00 83.19 203 ARG A N 1
ATOM 1597 C CA . ARG A 1 203 ? 0.665 -12.104 38.307 1.00 83.19 203 ARG A CA 1
ATOM 1598 C C . ARG A 1 203 ? 0.720 -12.929 39.592 1.00 83.19 203 ARG A C 1
ATOM 1600 O O . ARG A 1 203 ? 0.746 -14.147 39.489 1.00 83.19 203 ARG A O 1
ATOM 1607 N N . GLN A 1 204 ? 0.792 -12.287 40.759 1.00 82.50 204 GLN A N 1
ATOM 1608 C CA . GLN A 1 204 ? 0.734 -12.965 42.059 1.00 82.50 204 GLN A CA 1
ATOM 1609 C C . GLN A 1 204 ? -0.709 -13.189 42.500 1.00 82.50 204 GLN A C 1
ATOM 1611 O O . GLN A 1 204 ? -1.015 -14.246 43.033 1.00 82.50 204 GLN A O 1
ATOM 1616 N N . GLU A 1 205 ? -1.586 -12.214 42.256 1.00 84.75 205 GLU A N 1
ATOM 1617 C CA . GLU A 1 205 ? -3.010 -12.293 42.563 1.00 84.75 205 GLU A CA 1
ATOM 1618 C C . GLU A 1 205 ? -3.805 -11.448 41.556 1.00 84.75 205 GLU A C 1
ATOM 1620 O O . GLU A 1 205 ? -3.825 -10.218 41.606 1.00 84.75 205 GLU A O 1
ATOM 1625 N N . PHE A 1 206 ? -4.465 -12.104 40.600 1.00 81.44 206 PHE A N 1
ATOM 1626 C CA . PHE A 1 206 ? -5.118 -11.405 39.488 1.00 81.44 206 PHE A CA 1
ATOM 1627 C C . PHE A 1 206 ? -6.414 -10.683 39.901 1.00 81.44 206 PHE A C 1
ATOM 1629 O O . PHE A 1 206 ? -6.842 -9.725 39.250 1.00 81.44 206 PHE A O 1
ATOM 1636 N N . GLY A 1 207 ? -7.045 -11.139 40.987 1.00 79.44 207 GLY A N 1
ATOM 1637 C CA . GLY A 1 207 ? -8.305 -10.605 41.513 1.00 79.44 207 GLY A CA 1
ATOM 1638 C C . GLY A 1 207 ? -8.191 -9.256 42.230 1.00 79.44 207 GLY A C 1
ATOM 1639 O O . GLY A 1 207 ? -9.211 -8.722 42.654 1.00 79.44 207 GLY A O 1
ATOM 1640 N N . LEU A 1 208 ? -6.987 -8.686 42.366 1.00 84.50 208 LEU A N 1
ATOM 1641 C CA . LEU A 1 208 ? -6.785 -7.438 43.105 1.00 84.50 208 LEU A CA 1
ATOM 1642 C C . LEU A 1 208 ? -7.558 -6.262 42.484 1.00 84.50 208 LEU A C 1
ATOM 1644 O O . LEU A 1 208 ? -7.470 -5.970 41.284 1.00 84.50 208 LEU A O 1
ATOM 1648 N N . SER A 1 209 ? -8.291 -5.545 43.332 1.00 85.75 209 SER A N 1
ATOM 1649 C CA . SER A 1 209 ? -8.980 -4.301 42.995 1.00 85.75 209 SER A CA 1
ATOM 1650 C C . SER A 1 209 ? -8.010 -3.117 42.885 1.00 85.75 209 SER A C 1
ATOM 1652 O O . SER A 1 209 ? -6.877 -3.150 43.370 1.00 85.75 209 SER A O 1
ATOM 1654 N N . SER A 1 210 ? -8.461 -2.008 42.282 1.00 84.81 210 SER A N 1
ATOM 1655 C CA . SER A 1 210 ? -7.661 -0.774 42.213 1.00 84.81 210 SER A CA 1
ATOM 1656 C C . SER A 1 210 ? -7.300 -0.223 43.598 1.00 84.81 210 SER A C 1
ATOM 1658 O O . SER A 1 210 ? -6.234 0.370 43.756 1.00 84.81 210 SER A O 1
ATOM 1660 N N . ALA A 1 211 ? -8.158 -0.437 44.602 1.00 86.12 211 ALA A N 1
ATOM 1661 C CA . ALA A 1 211 ? -7.918 -0.025 45.982 1.00 86.12 211 ALA A CA 1
ATOM 1662 C C . ALA A 1 211 ? -6.832 -0.878 46.657 1.00 86.12 211 ALA A C 1
ATOM 1664 O O . ALA A 1 211 ? -5.937 -0.331 47.297 1.00 86.12 211 ALA A O 1
ATOM 1665 N N . GLU A 1 212 ? -6.864 -2.198 46.466 1.00 86.75 212 GLU A N 1
ATOM 1666 C CA . GLU A 1 212 ? -5.862 -3.114 47.027 1.00 86.75 212 GLU A CA 1
ATOM 1667 C C . GLU A 1 212 ? -4.492 -2.922 46.369 1.00 86.75 212 GLU A C 1
ATOM 1669 O O . GLU A 1 212 ? -3.479 -2.872 47.063 1.00 86.75 212 GLU A O 1
ATOM 1674 N N . LEU A 1 213 ? -4.452 -2.712 45.048 1.00 88.19 213 LEU A N 1
ATOM 1675 C CA . LEU A 1 213 ? -3.219 -2.360 44.338 1.00 88.19 213 LEU A CA 1
ATOM 1676 C C . LEU A 1 213 ? -2.649 -1.018 44.813 1.00 88.19 213 LEU A C 1
ATOM 1678 O O . LEU A 1 213 ? -1.436 -0.882 44.950 1.00 88.19 213 LEU A O 1
ATOM 1682 N N . SER A 1 214 ? -3.511 -0.031 45.077 1.00 90.56 214 SER A N 1
ATOM 1683 C CA . SER A 1 214 ? -3.099 1.276 45.603 1.00 90.56 214 SER A CA 1
ATOM 1684 C C . SER A 1 214 ? -2.452 1.144 46.977 1.00 90.56 214 SER A C 1
ATOM 1686 O O . SER A 1 214 ? -1.350 1.655 47.184 1.00 90.56 214 SER A O 1
ATOM 1688 N N . ALA A 1 215 ? -3.087 0.388 47.876 1.00 88.50 215 ALA A N 1
ATOM 1689 C CA . ALA A 1 215 ? -2.575 0.132 49.216 1.00 88.50 215 ALA A CA 1
ATOM 1690 C C . ALA A 1 215 ? -1.269 -0.683 49.200 1.00 88.50 215 ALA A C 1
ATOM 1692 O O . ALA A 1 215 ? -0.331 -0.343 49.916 1.00 88.50 215 ALA A O 1
ATOM 1693 N N . GLY A 1 216 ? -1.187 -1.724 48.366 1.00 85.69 216 GLY A N 1
ATOM 1694 C CA . GLY A 1 216 ? -0.023 -2.611 48.297 1.00 85.69 216 GLY A CA 1
ATOM 1695 C C . GLY A 1 216 ? 1.200 -2.001 47.608 1.00 85.69 216 GLY A C 1
ATOM 1696 O O . GLY A 1 216 ? 2.327 -2.332 47.963 1.00 85.69 216 GLY A O 1
ATOM 1697 N N . LEU A 1 217 ? 0.999 -1.105 46.634 1.00 86.62 217 LEU A N 1
ATOM 1698 C CA . LEU A 1 217 ? 2.092 -0.471 45.885 1.00 86.62 217 LEU A CA 1
ATOM 1699 C C . LEU A 1 217 ? 2.459 0.928 46.403 1.00 86.62 217 LEU A C 1
ATOM 1701 O O . LEU A 1 217 ? 3.478 1.470 45.976 1.00 86.62 217 LEU A O 1
ATOM 1705 N N . GLY A 1 218 ? 1.644 1.525 47.280 1.00 86.00 218 GLY A N 1
ATOM 1706 C CA . GLY A 1 218 ? 1.840 2.897 47.761 1.00 86.00 218 GLY A CA 1
ATOM 1707 C C . GLY A 1 218 ? 1.647 3.955 46.668 1.00 86.00 218 GLY A C 1
ATOM 1708 O O . GLY A 1 218 ? 2.307 4.991 46.682 1.00 86.00 218 GLY A O 1
ATOM 1709 N N . ILE A 1 219 ? 0.779 3.683 45.687 1.00 88.19 219 ILE A N 1
ATOM 1710 C CA . ILE A 1 219 ? 0.559 4.525 44.499 1.00 88.19 219 ILE A CA 1
ATOM 1711 C C . ILE A 1 219 ? -0.873 5.061 44.512 1.00 88.19 219 ILE A C 1
ATOM 1713 O O . ILE A 1 219 ? -1.802 4.343 44.884 1.00 88.19 219 ILE A O 1
ATOM 1717 N N . ALA A 1 220 ? -1.068 6.309 44.078 1.00 89.19 220 ALA A N 1
ATOM 1718 C CA . ALA A 1 220 ? -2.386 6.939 44.026 1.00 89.19 220 ALA A CA 1
ATOM 1719 C C . ALA A 1 220 ? -3.374 6.137 43.159 1.00 89.19 220 ALA A C 1
ATOM 1721 O O . ALA A 1 220 ? -3.047 5.688 42.053 1.00 89.19 220 ALA A O 1
ATOM 1722 N N . ARG A 1 221 ? -4.610 5.981 43.645 1.00 89.50 221 ARG A N 1
ATOM 1723 C CA . ARG A 1 221 ? -5.634 5.149 42.997 1.00 89.50 221 ARG A CA 1
ATOM 1724 C C . ARG A 1 221 ? -5.932 5.608 41.569 1.00 89.50 221 ARG A C 1
ATOM 1726 O O . ARG A 1 221 ? -6.078 4.781 40.675 1.00 89.50 221 ARG A O 1
ATOM 1733 N N . GLU A 1 222 ? -5.929 6.917 41.331 1.00 88.19 222 GLU A N 1
ATOM 1734 C CA . GLU A 1 222 ? -6.185 7.543 40.030 1.00 88.19 222 GLU A CA 1
ATOM 1735 C C . GLU A 1 222 ? -5.097 7.220 38.994 1.00 88.19 222 GLU A C 1
ATOM 1737 O O . GLU A 1 222 ? -5.349 7.215 37.786 1.00 88.19 222 GLU A O 1
ATOM 1742 N N . GLN A 1 223 ? -3.859 6.986 39.438 1.00 85.62 223 GLN A N 1
ATOM 1743 C CA . GLN A 1 223 ? -2.772 6.550 38.559 1.00 85.62 223 GLN A CA 1
ATOM 1744 C C . GLN A 1 223 ? -2.945 5.080 38.178 1.00 85.62 223 GLN A C 1
ATOM 1746 O O . GLN A 1 223 ? -2.767 4.725 37.016 1.00 85.62 223 GLN A O 1
ATOM 1751 N N . ILE A 1 224 ? -3.355 4.237 39.126 1.00 87.81 224 ILE A N 1
ATOM 1752 C CA . ILE A 1 224 ? -3.615 2.820 38.863 1.00 87.81 224 ILE A CA 1
ATOM 1753 C C . ILE A 1 224 ? -4.801 2.668 37.914 1.00 87.81 224 ILE A C 1
ATOM 1755 O O . ILE A 1 224 ? -4.665 2.007 36.891 1.00 87.81 224 ILE A O 1
ATOM 1759 N N . GLU A 1 225 ? -5.934 3.318 38.185 1.00 88.38 225 GLU A N 1
ATOM 1760 C CA . GLU A 1 225 ? -7.151 3.203 37.367 1.00 88.38 225 GLU A CA 1
ATOM 1761 C C . GLU A 1 225 ? -6.924 3.571 35.895 1.00 88.38 225 GLU A C 1
ATOM 1763 O O . GLU A 1 225 ? -7.461 2.903 35.009 1.00 88.38 225 GLU A O 1
ATOM 1768 N N . ARG A 1 226 ? -6.071 4.568 35.620 1.00 87.12 226 ARG A N 1
ATOM 1769 C CA . ARG A 1 226 ? -5.713 4.973 34.250 1.00 87.12 226 ARG A CA 1
ATOM 1770 C C . ARG A 1 226 ? -5.019 3.879 33.444 1.00 87.12 226 ARG A C 1
ATOM 1772 O O . ARG A 1 226 ? -5.204 3.818 32.232 1.00 87.12 226 ARG A O 1
ATOM 1779 N N . HIS A 1 227 ? -4.232 3.022 34.091 1.00 83.31 227 HIS A N 1
ATOM 1780 C CA . HIS A 1 227 ? -3.423 2.008 33.407 1.00 83.31 227 HIS A CA 1
ATOM 1781 C C . HIS A 1 227 ? -3.909 0.571 33.650 1.00 83.31 227 HIS A C 1
ATOM 1783 O O . HIS A 1 227 ? -3.561 -0.331 32.886 1.00 83.31 227 HIS A O 1
ATOM 1789 N N . LEU A 1 228 ? -4.750 0.350 34.665 1.00 84.44 228 LEU A N 1
ATOM 1790 C CA . LEU A 1 228 ? -5.174 -0.971 35.126 1.00 84.44 228 LEU A CA 1
ATOM 1791 C C . LEU A 1 228 ? -5.873 -1.783 34.036 1.00 84.44 228 LEU A C 1
ATOM 1793 O O . LEU A 1 228 ? -5.579 -2.964 33.896 1.00 84.44 228 LEU A O 1
ATOM 1797 N N . ALA A 1 229 ? -6.759 -1.171 33.244 1.00 77.12 229 ALA A N 1
ATOM 1798 C CA . ALA A 1 229 ? -7.507 -1.891 32.210 1.00 77.12 229 ALA A CA 1
ATOM 1799 C C . ALA A 1 229 ? -6.578 -2.538 31.167 1.00 77.12 229 ALA A C 1
ATOM 1801 O O . ALA A 1 229 ? -6.715 -3.720 30.857 1.00 77.12 229 ALA A O 1
ATOM 1802 N N . GLY A 1 230 ? -5.588 -1.782 30.677 1.00 77.44 230 GLY A N 1
ATOM 1803 C CA . GLY A 1 230 ? -4.601 -2.293 29.726 1.00 77.44 230 GLY A CA 1
ATOM 1804 C C . GLY A 1 230 ? -3.720 -3.383 30.337 1.00 77.44 230 GLY A C 1
ATOM 1805 O O . GLY A 1 230 ? -3.533 -4.435 29.731 1.00 77.44 230 GLY A O 1
ATOM 1806 N N . VAL A 1 231 ? -3.241 -3.168 31.567 1.00 83.19 231 VAL A N 1
ATOM 1807 C CA . VAL A 1 231 ? -2.354 -4.121 32.251 1.00 83.19 231 VAL A CA 1
ATOM 1808 C C . VAL A 1 231 ? -3.085 -5.417 32.625 1.00 83.19 231 VAL A C 1
ATOM 1810 O O . VAL A 1 231 ? -2.540 -6.497 32.410 1.00 83.19 231 VAL A O 1
ATOM 1813 N N . LYS A 1 232 ? -4.329 -5.347 33.119 1.00 81.44 232 LYS A N 1
ATOM 1814 C CA . LYS A 1 232 ? -5.138 -6.527 33.475 1.00 81.44 232 LYS A CA 1
ATOM 1815 C C . LYS A 1 232 ? -5.417 -7.392 32.242 1.00 81.44 232 LYS A C 1
ATOM 1817 O O . LYS A 1 232 ? -5.248 -8.606 32.309 1.00 81.44 232 LYS A O 1
ATOM 1822 N N . ARG A 1 233 ? -5.733 -6.780 31.092 1.00 76.50 233 ARG A N 1
ATOM 1823 C CA . ARG A 1 233 ? -5.895 -7.490 29.809 1.00 76.50 233 ARG A CA 1
ATOM 1824 C C . ARG A 1 233 ? -4.606 -8.177 29.359 1.00 76.50 233 ARG A C 1
ATOM 1826 O O . ARG A 1 233 ? -4.628 -9.325 28.922 1.00 76.50 233 ARG A O 1
ATOM 1833 N N . ASP A 1 234 ? -3.482 -7.479 29.470 1.00 74.56 234 ASP A N 1
ATOM 1834 C CA . ASP A 1 234 ? -2.178 -8.003 29.073 1.00 74.56 234 ASP A CA 1
ATOM 1835 C C . ASP A 1 234 ? -1.739 -9.200 29.922 1.00 74.56 234 ASP A C 1
ATOM 1837 O O . ASP A 1 234 ? -1.284 -10.203 29.370 1.00 74.56 234 ASP A O 1
ATOM 1841 N N . VAL A 1 235 ? -1.917 -9.116 31.243 1.00 78.38 235 VAL A N 1
ATOM 1842 C CA . VAL A 1 235 ? -1.620 -10.218 32.169 1.00 78.38 235 VAL A CA 1
ATOM 1843 C C . VAL A 1 235 ? -2.591 -11.384 31.960 1.00 78.38 235 VAL A C 1
ATOM 1845 O O . VAL A 1 235 ? -2.154 -12.531 31.972 1.00 78.38 235 VAL A O 1
ATOM 1848 N N . ALA A 1 236 ? -3.876 -11.122 31.682 1.00 73.62 236 ALA A N 1
ATOM 1849 C CA . ALA A 1 236 ? -4.853 -12.174 31.385 1.00 73.62 236 ALA A CA 1
ATOM 1850 C C . ALA A 1 236 ? -4.436 -13.005 30.168 1.00 73.62 236 ALA A C 1
ATOM 1852 O O . ALA A 1 236 ? -4.463 -14.232 30.216 1.00 73.62 236 ALA A O 1
ATOM 1853 N N . ARG A 1 237 ? -4.008 -12.338 29.087 1.00 69.69 237 ARG A N 1
ATOM 1854 C CA . ARG A 1 237 ? -3.512 -13.011 27.878 1.00 69.69 237 ARG A CA 1
ATOM 1855 C C . ARG A 1 237 ? -2.249 -13.820 28.146 1.00 69.69 237 ARG A C 1
ATOM 1857 O O . ARG A 1 237 ? -2.125 -14.911 27.610 1.00 69.69 237 ARG A O 1
ATOM 1864 N N . GLU A 1 238 ? -1.327 -13.296 28.953 1.00 70.56 238 GLU A N 1
ATOM 1865 C CA . GLU A 1 238 ? -0.083 -13.989 29.315 1.00 70.56 238 GLU A CA 1
ATOM 1866 C C . GLU A 1 238 ? -0.367 -15.278 30.100 1.00 70.56 238 GLU A C 1
ATOM 1868 O O . GLU A 1 238 ? 0.133 -16.342 29.736 1.00 70.56 238 GLU A O 1
ATOM 1873 N N . LEU A 1 239 ? -1.221 -15.200 31.127 1.00 71.31 239 LEU A N 1
ATOM 1874 C CA . LEU A 1 239 ? -1.634 -16.359 31.920 1.00 71.31 239 LEU A CA 1
ATOM 1875 C C . LEU A 1 239 ? -2.410 -17.370 31.063 1.00 71.31 239 LEU A C 1
ATOM 1877 O O . LEU A 1 239 ? -2.095 -18.557 31.077 1.00 71.31 239 LEU A O 1
ATOM 1881 N N . ALA A 1 240 ? -3.365 -16.904 30.251 1.00 66.88 240 ALA A N 1
ATOM 1882 C CA . ALA A 1 240 ? -4.123 -17.764 29.347 1.00 66.88 240 ALA A CA 1
ATOM 1883 C C . ALA A 1 240 ? -3.213 -18.471 28.332 1.00 66.88 240 ALA A C 1
ATOM 1885 O O . ALA A 1 240 ? -3.324 -19.679 28.160 1.00 66.88 240 ALA A O 1
ATOM 1886 N N . ALA A 1 241 ? -2.272 -17.764 27.699 1.00 65.94 241 ALA A N 1
ATOM 1887 C CA . ALA A 1 241 ? -1.329 -18.364 26.756 1.00 65.94 241 ALA A CA 1
ATOM 1888 C C . ALA A 1 241 ? -0.430 -19.419 27.424 1.00 65.94 241 ALA A C 1
ATOM 1890 O O . ALA A 1 241 ? -0.201 -20.478 26.842 1.00 65.94 241 ALA A O 1
ATOM 1891 N N . GLY A 1 242 ? 0.034 -19.170 28.653 1.00 65.00 242 GLY A N 1
ATOM 1892 C CA . GLY A 1 242 ? 0.831 -20.133 29.419 1.00 65.00 242 GLY A CA 1
ATOM 1893 C C . GLY A 1 242 ? 0.088 -21.435 29.742 1.00 65.00 242 GLY A C 1
ATOM 1894 O O . GLY A 1 242 ? 0.704 -22.498 29.745 1.00 65.00 242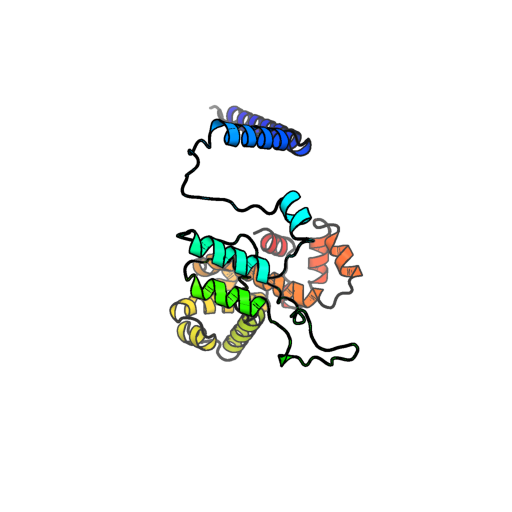 GLY A O 1
ATOM 1895 N N . HIS A 1 243 ? -1.228 -21.365 29.959 1.00 63.41 243 HIS A N 1
ATOM 1896 C CA . HIS A 1 243 ? -2.058 -22.522 30.316 1.00 63.41 243 HIS A CA 1
ATOM 1897 C C . HIS A 1 243 ? -2.751 -23.200 29.124 1.00 63.41 243 HIS A C 1
ATOM 1899 O O . HIS A 1 243 ? -3.014 -24.397 29.189 1.00 63.41 243 HIS A O 1
ATOM 1905 N N . LEU A 1 244 ? -3.012 -22.477 28.032 1.00 56.50 244 LEU A N 1
ATOM 1906 C CA . LEU A 1 244 ? -3.619 -23.017 26.808 1.00 56.50 244 LEU A CA 1
ATOM 1907 C C . LEU A 1 244 ? -2.594 -23.676 25.873 1.00 56.50 244 LEU A C 1
ATOM 1909 O O . LEU A 1 244 ? -2.934 -24.630 25.183 1.00 56.50 244 LEU A O 1
ATOM 1913 N N . SER A 1 245 ? -1.344 -23.201 25.866 1.00 54.91 245 SER A N 1
ATOM 1914 C CA . SER A 1 245 ? -0.253 -23.755 25.045 1.00 54.91 245 SER A CA 1
ATOM 1915 C C . SER A 1 245 ? 0.003 -25.269 25.236 1.00 54.91 245 SER A C 1
ATOM 1917 O O . SER A 1 245 ? 0.272 -25.944 24.243 1.00 54.91 245 SER A O 1
ATOM 1919 N N . PRO A 1 246 ? -0.108 -25.852 26.451 1.00 56.94 246 PRO A N 1
ATOM 1920 C CA . PRO A 1 246 ? 0.045 -27.297 26.649 1.00 56.94 246 PRO A CA 1
ATOM 1921 C C . PRO A 1 246 ? -1.231 -28.140 26.439 1.00 56.94 246 PRO A C 1
ATOM 1923 O O . PRO A 1 246 ? -1.154 -29.360 26.583 1.00 56.94 246 PRO A O 1
ATOM 1926 N N . LEU A 1 247 ? -2.398 -27.552 26.140 1.00 53.38 247 LEU A N 1
ATOM 1927 C CA . LEU A 1 247 ? -3.641 -28.321 25.983 1.00 53.38 247 LEU A CA 1
ATOM 1928 C C . LEU A 1 247 ? -3.762 -28.925 24.569 1.00 53.38 247 LEU A C 1
ATOM 1930 O O . LEU A 1 247 ? -3.493 -28.236 23.584 1.00 53.38 247 LEU A O 1
ATOM 1934 N N . PRO A 1 248 ? -4.200 -30.192 24.430 1.00 52.50 248 PRO A N 1
ATOM 1935 C CA . PRO A 1 248 ? -4.437 -30.801 23.123 1.00 52.50 248 PRO A CA 1
ATOM 1936 C C . PRO A 1 248 ? -5.543 -30.059 22.345 1.00 52.50 248 PRO A C 1
ATOM 1938 O O . PRO A 1 248 ? -6.509 -29.571 22.932 1.00 52.50 248 PRO A O 1
ATOM 1941 N N . CYS A 1 249 ? -5.427 -29.996 21.009 1.00 43.94 249 CYS A N 1
ATOM 1942 C CA . CYS A 1 249 ? -6.337 -29.243 20.125 1.00 43.94 249 CYS A CA 1
ATOM 1943 C C . CYS A 1 249 ? -7.833 -29.569 20.307 1.00 43.94 249 CYS A C 1
ATOM 1945 O O . CYS A 1 249 ? -8.667 -28.689 20.111 1.00 43.94 249 CYS A O 1
ATOM 1947 N N . GLU A 1 250 ? -8.183 -30.793 20.714 1.00 50.00 250 GLU A N 1
ATOM 1948 C CA . GLU A 1 250 ? -9.572 -31.190 21.005 1.00 50.00 250 GLU A CA 1
ATOM 1949 C C . GLU A 1 250 ? -10.168 -30.454 22.216 1.00 50.00 250 GLU A C 1
ATOM 1951 O O . GLU A 1 250 ? -11.367 -30.199 22.270 1.00 50.00 250 GLU A O 1
ATOM 1956 N N . SER A 1 251 ? -9.338 -30.066 23.187 1.00 46.09 251 SER A N 1
ATOM 1957 C CA . SER A 1 251 ? -9.774 -29.263 24.335 1.00 46.09 251 SER A CA 1
ATOM 1958 C C . SER A 1 251 ? -9.967 -27.792 23.957 1.00 46.09 251 SER A C 1
ATOM 1960 O O . SER A 1 251 ? -10.849 -27.128 24.491 1.00 46.09 251 SER A O 1
ATOM 1962 N N . LEU A 1 252 ? -9.179 -27.288 23.000 1.00 45.16 252 LEU A N 1
ATOM 1963 C CA . LEU A 1 252 ? -9.292 -25.920 22.487 1.00 45.16 252 LEU A CA 1
ATOM 1964 C C . LEU A 1 252 ? -10.539 -25.733 21.606 1.00 45.16 252 LEU A C 1
ATOM 1966 O O . LEU A 1 252 ? -11.190 -24.693 21.691 1.00 45.16 252 LEU A O 1
ATOM 1970 N N . SER A 1 253 ? -10.915 -26.735 20.805 1.00 40.50 253 SER A N 1
ATOM 1971 C CA . SER A 1 253 ? -12.105 -26.673 19.939 1.00 40.50 253 SER A CA 1
ATOM 1972 C C . SER A 1 253 ? -13.424 -26.662 20.726 1.00 40.50 253 SER A C 1
ATOM 1974 O O . SER A 1 253 ? -14.364 -25.960 20.342 1.00 40.50 253 SER A O 1
ATOM 1976 N N . ALA A 1 254 ? -13.480 -27.358 21.866 1.00 45.53 254 ALA A N 1
ATOM 1977 C CA . ALA A 1 254 ? -14.620 -27.322 22.783 1.00 45.53 254 ALA A CA 1
ATOM 1978 C C . ALA A 1 254 ? -14.815 -25.937 23.436 1.00 45.53 254 ALA A C 1
ATOM 1980 O O . ALA A 1 254 ? -15.948 -25.494 23.603 1.00 45.53 254 ALA A O 1
ATOM 1981 N N . ILE A 1 255 ? -13.722 -25.224 23.737 1.00 45.59 255 ILE A N 1
ATOM 1982 C CA . ILE A 1 255 ? -13.742 -23.883 24.355 1.00 45.59 255 ILE A CA 1
ATOM 1983 C C . ILE A 1 255 ? -14.175 -22.794 23.354 1.00 45.59 255 ILE A C 1
ATOM 1985 O O . ILE A 1 255 ? -14.814 -21.818 23.737 1.00 45.59 255 ILE A O 1
ATOM 1989 N N . ILE A 1 256 ? -13.849 -22.949 22.067 1.00 45.97 256 ILE A N 1
ATOM 1990 C CA . ILE A 1 256 ? -14.132 -21.945 21.022 1.00 45.97 256 ILE A CA 1
ATOM 1991 C C . ILE A 1 256 ? -15.604 -21.971 20.558 1.00 45.97 256 ILE A C 1
ATOM 1993 O O . ILE A 1 256 ? -16.101 -20.974 20.036 1.00 45.97 256 ILE A O 1
ATOM 1997 N N . SER A 1 257 ? -16.318 -23.082 20.762 1.00 44.22 257 SER A N 1
ATOM 1998 C CA . SER A 1 257 ? -17.628 -23.325 20.136 1.00 44.22 257 SER A CA 1
ATOM 1999 C C . SER A 1 257 ? -18.832 -22.672 20.843 1.00 44.22 257 SER A C 1
ATOM 2001 O O . SER A 1 257 ? -19.858 -22.476 20.195 1.00 44.22 257 SER A O 1
ATOM 2003 N N . ASP A 1 258 ? -18.735 -22.296 22.126 1.00 47.34 258 ASP A N 1
ATOM 2004 C CA . ASP A 1 258 ? -19.807 -21.579 22.848 1.00 47.34 258 ASP A CA 1
ATOM 2005 C C . ASP A 1 258 ? -19.237 -20.555 23.864 1.00 47.34 258 ASP A C 1
ATOM 2007 O O . ASP A 1 258 ? -18.911 -20.904 25.004 1.00 47.34 258 ASP A O 1
ATOM 2011 N N . PRO A 1 259 ? -19.115 -19.266 23.484 1.00 46.91 259 PRO A N 1
ATOM 2012 C CA . PRO A 1 259 ? -18.472 -18.240 24.310 1.00 46.91 259 PRO A CA 1
ATOM 2013 C C . PRO A 1 259 ? -19.202 -17.910 25.621 1.00 46.91 259 PRO A C 1
ATOM 2015 O O . PRO A 1 259 ? -18.604 -17.308 26.513 1.00 46.91 259 PRO A O 1
ATOM 2018 N N . GLN A 1 260 ? -20.499 -18.224 25.734 1.00 45.94 260 GLN A N 1
ATOM 2019 C CA . GLN A 1 260 ? -21.336 -17.780 26.859 1.00 45.94 260 GLN A CA 1
ATOM 2020 C C . GLN A 1 260 ? -21.447 -18.836 27.970 1.00 45.94 260 GLN A C 1
ATOM 2022 O O . GLN A 1 260 ? -21.564 -18.472 29.139 1.00 45.94 260 GLN A O 1
ATOM 2027 N N . VAL A 1 261 ? -21.373 -20.130 27.634 1.00 46.59 261 VAL A N 1
ATOM 2028 C CA . VAL A 1 261 ? -21.511 -21.245 28.595 1.00 46.59 261 VAL A CA 1
ATOM 2029 C C . VAL A 1 261 ? -20.168 -21.645 29.230 1.00 46.59 261 VAL A C 1
ATOM 2031 O O . VAL A 1 261 ? -20.131 -22.142 30.357 1.00 46.59 261 VAL A O 1
ATOM 2034 N N . GLU A 1 262 ? -19.047 -21.373 28.559 1.00 52.31 262 GLU A N 1
ATOM 2035 C CA . GLU A 1 262 ? -17.729 -21.893 28.950 1.00 52.31 262 GLU A CA 1
ATOM 2036 C C . GLU A 1 262 ? -16.851 -20.907 29.741 1.00 52.31 262 GLU A C 1
ATOM 2038 O O . GLU A 1 262 ? -15.848 -21.330 30.299 1.00 52.31 262 GLU A O 1
ATOM 2043 N N . LEU A 1 263 ? -17.220 -19.628 29.912 1.00 53.16 263 LEU A N 1
ATOM 2044 C CA . LEU A 1 263 ? -16.448 -18.690 30.757 1.00 53.16 263 LEU A CA 1
ATOM 2045 C C . LEU A 1 263 ? -16.351 -19.171 32.214 1.00 53.16 263 LEU A C 1
ATOM 2047 O O . LEU A 1 263 ? -15.282 -19.116 32.816 1.00 53.16 263 LEU A O 1
ATOM 2051 N N . GLY A 1 264 ? -17.444 -19.700 32.773 1.00 54.22 264 GLY A N 1
ATOM 2052 C CA . GLY A 1 264 ? -17.459 -20.252 34.132 1.00 54.22 264 GLY A CA 1
ATOM 2053 C C . GLY A 1 264 ? -16.652 -21.547 34.272 1.00 54.22 264 GLY A C 1
ATOM 2054 O O . GLY A 1 264 ? -15.972 -21.738 35.279 1.00 54.22 264 GLY A O 1
ATOM 2055 N N . LYS A 1 265 ? -16.676 -22.417 33.254 1.00 55.94 265 LYS A N 1
ATOM 2056 C CA . LYS A 1 265 ? -15.879 -23.654 33.220 1.00 55.94 265 LYS A CA 1
ATOM 2057 C C . LYS A 1 265 ? -14.402 -23.368 32.977 1.00 55.94 265 LYS A C 1
ATOM 2059 O O . LYS A 1 265 ? -13.578 -23.929 33.678 1.00 55.94 265 LYS A O 1
ATOM 2064 N N . PHE A 1 266 ? -14.073 -22.426 32.098 1.00 57.56 266 PHE A N 1
ATOM 2065 C CA . PHE A 1 266 ? -12.722 -21.918 31.879 1.00 57.56 266 PHE A CA 1
ATOM 2066 C C . PHE A 1 266 ? -12.136 -21.314 33.160 1.00 57.56 266 PHE A C 1
ATOM 2068 O O . PHE A 1 266 ? -11.021 -21.647 33.548 1.00 57.56 266 PHE A O 1
ATOM 2075 N N . VAL A 1 267 ? -12.912 -20.500 33.886 1.00 60.34 267 VAL A N 1
ATOM 2076 C CA . VAL A 1 267 ? -12.524 -19.994 35.215 1.00 60.34 267 VAL A CA 1
ATOM 2077 C C . VAL A 1 267 ? -12.329 -21.142 36.203 1.00 60.34 267 VAL A C 1
ATOM 2079 O O . VAL A 1 267 ? -11.365 -21.120 36.958 1.00 60.34 267 VAL A O 1
ATOM 2082 N N . ALA A 1 268 ? -13.194 -22.160 36.195 1.00 61.78 268 ALA A N 1
ATOM 2083 C CA . ALA A 1 268 ? -13.044 -23.334 37.053 1.00 61.78 268 ALA A CA 1
ATOM 2084 C C . ALA A 1 268 ? -11.813 -24.189 36.696 1.00 61.78 268 ALA A C 1
ATOM 2086 O O . ALA A 1 268 ? -11.182 -24.722 37.601 1.00 61.78 268 ALA A O 1
ATOM 2087 N N . THR A 1 269 ? -11.442 -24.285 35.415 1.00 61.56 269 THR A N 1
ATOM 2088 C CA . THR A 1 269 ? -10.209 -24.936 34.938 1.00 61.56 269 THR A CA 1
ATOM 2089 C C . THR A 1 269 ? -8.961 -24.147 35.329 1.00 61.56 269 THR A C 1
ATOM 2091 O O . THR A 1 269 ? -7.908 -24.731 35.566 1.00 61.56 269 THR A O 1
ATOM 2094 N N . LEU A 1 270 ? -9.067 -22.819 35.400 1.00 56.84 270 LEU A N 1
ATOM 2095 C CA . LEU A 1 270 ? -7.965 -21.942 35.785 1.00 56.84 270 LEU A CA 1
ATOM 2096 C C . LEU A 1 270 ? -7.814 -21.788 37.310 1.00 56.84 270 LEU A C 1
ATOM 2098 O O . LEU A 1 270 ? -6.699 -21.586 37.793 1.00 56.84 270 LEU A O 1
ATOM 2102 N N . ARG A 1 271 ? -8.900 -21.911 38.086 1.00 60.25 271 ARG A N 1
ATOM 2103 C CA . ARG A 1 271 ? -8.850 -21.992 39.557 1.00 60.25 271 ARG A CA 1
ATOM 2104 C C . ARG A 1 271 ? -8.113 -23.269 39.973 1.00 60.25 271 ARG A C 1
ATOM 2106 O O . ARG A 1 271 ? -8.423 -24.350 39.486 1.00 60.25 271 ARG A O 1
ATOM 2113 N N . GLY A 1 272 ? -7.121 -23.150 40.856 1.00 55.69 272 GLY A N 1
ATOM 2114 C CA . GLY A 1 272 ? -6.239 -24.260 41.232 1.00 55.69 272 GLY A CA 1
ATOM 2115 C C . GLY A 1 272 ? -5.096 -24.564 40.250 1.00 55.69 272 GLY A C 1
ATOM 2116 O O . GLY A 1 272 ? -4.200 -25.327 40.605 1.00 55.69 272 GLY A O 1
ATOM 2117 N N . ALA A 1 273 ? -5.060 -23.952 39.056 1.00 56.41 273 ALA A N 1
ATOM 2118 C CA . ALA A 1 273 ? -3.927 -24.073 38.126 1.00 56.41 273 ALA A CA 1
ATOM 2119 C C . ALA A 1 273 ? -2.743 -23.163 38.512 1.00 56.41 273 ALA A C 1
ATOM 2121 O O . ALA A 1 273 ? -1.597 -23.435 38.153 1.00 56.41 273 ALA A O 1
ATOM 2122 N N . SER A 1 274 ? -3.014 -22.080 39.248 1.00 58.06 274 SER A N 1
ATOM 2123 C CA . SER A 1 274 ? -2.014 -21.178 39.822 1.00 58.06 274 SER A CA 1
ATOM 2124 C C . SER A 1 274 ? -2.598 -20.457 41.044 1.00 58.06 274 SER A C 1
ATOM 2126 O O . SER A 1 274 ? -3.745 -20.007 40.958 1.00 58.06 274 SER A O 1
ATOM 2128 N N . PRO A 1 275 ? -1.822 -20.247 42.130 1.00 63.88 275 PRO A N 1
ATOM 2129 C CA . PRO A 1 275 ? -2.265 -19.471 43.297 1.00 63.88 275 PRO A CA 1
ATOM 2130 C C . PRO A 1 275 ? -2.813 -18.082 42.932 1.00 63.88 275 PRO A C 1
ATOM 2132 O O . PRO A 1 275 ? -3.699 -17.552 43.597 1.00 63.88 275 PRO A O 1
ATOM 2135 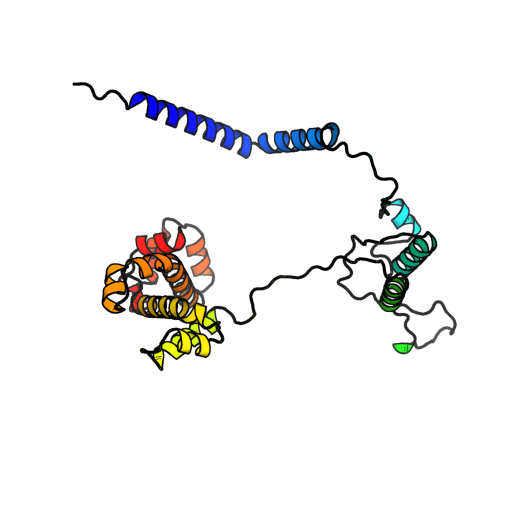N N . ALA A 1 276 ? -2.332 -17.507 41.824 1.00 62.72 276 ALA A N 1
ATOM 2136 C CA . ALA A 1 276 ? -2.759 -16.199 41.340 1.00 62.72 276 ALA A CA 1
ATOM 2137 C C . ALA A 1 276 ? -4.198 -16.144 40.812 1.00 62.72 276 ALA A C 1
ATOM 2139 O O . ALA A 1 276 ? -4.752 -15.051 40.664 1.00 62.72 276 ALA A O 1
ATOM 2140 N N . MET A 1 277 ? -4.800 -17.299 40.514 1.00 64.62 277 MET A N 1
ATOM 2141 C CA . MET A 1 277 ? -6.126 -17.415 39.899 1.00 64.62 277 MET A CA 1
ATOM 2142 C C . MET A 1 277 ? -7.205 -17.894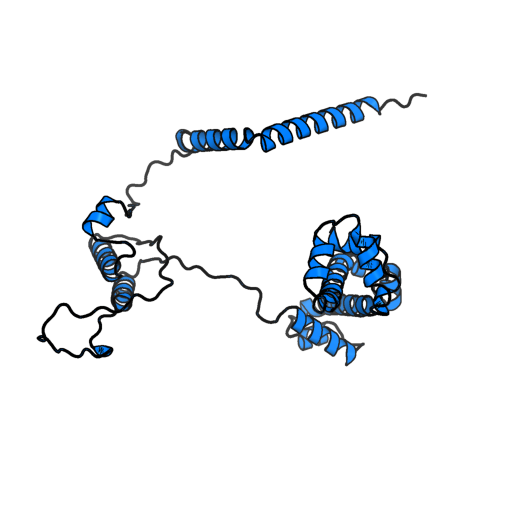 40.880 1.00 64.62 277 MET A C 1
ATOM 2144 O O . MET A 1 277 ? -8.373 -17.982 40.508 1.00 64.62 277 MET A O 1
ATOM 2148 N N . ASP A 1 278 ? -6.858 -18.136 42.146 1.00 64.50 278 ASP A N 1
ATOM 2149 C CA . ASP A 1 278 ? -7.785 -18.700 43.136 1.00 64.50 278 ASP A CA 1
ATOM 2150 C C . ASP A 1 278 ? -8.917 -17.740 43.539 1.00 64.50 278 ASP A C 1
ATOM 2152 O O . ASP A 1 278 ? -10.010 -18.182 43.892 1.00 64.50 278 ASP A O 1
ATOM 2156 N N . ARG A 1 279 ? -8.701 -16.422 43.422 1.00 66.94 279 ARG A N 1
ATOM 2157 C CA . ARG A 1 279 ? -9.735 -15.388 43.638 1.00 66.94 279 ARG A CA 1
ATOM 2158 C C . ARG A 1 279 ? -10.373 -14.859 42.348 1.00 66.94 279 ARG A C 1
ATOM 2160 O O . ARG A 1 279 ? -11.025 -13.821 42.371 1.00 66.94 279 ARG A O 1
ATOM 2167 N N . LEU A 1 280 ? -10.175 -15.535 41.217 1.00 65.56 280 LEU A N 1
ATOM 2168 C CA . LEU A 1 280 ? -10.672 -15.080 39.920 1.00 65.56 280 LEU A CA 1
ATOM 2169 C C . LEU A 1 280 ? -12.185 -15.298 39.777 1.00 65.56 280 LEU A C 1
ATOM 2171 O O . LEU A 1 280 ? -12.663 -16.436 39.847 1.00 65.56 280 LEU A O 1
ATOM 2175 N N . ASP A 1 281 ? -12.936 -14.229 39.517 1.00 66.75 281 ASP A N 1
ATOM 2176 C CA . ASP A 1 281 ? -14.350 -14.311 39.147 1.00 66.75 281 ASP A CA 1
ATOM 2177 C C . ASP A 1 281 ? -14.544 -14.344 37.617 1.00 66.75 281 ASP A C 1
ATOM 2179 O O . ASP A 1 281 ? -13.751 -13.788 36.851 1.00 66.75 281 ASP A O 1
ATOM 2183 N N . ALA A 1 282 ? -15.617 -14.987 37.154 1.00 58.38 282 ALA A N 1
ATOM 2184 C CA . ALA A 1 282 ? -15.983 -15.024 35.739 1.00 58.38 282 ALA A CA 1
ATOM 2185 C C . ALA A 1 282 ? -16.260 -13.619 35.188 1.00 58.38 282 ALA A C 1
ATOM 2187 O O . ALA A 1 282 ? -15.871 -13.303 34.061 1.00 58.38 282 ALA A O 1
ATOM 2188 N N . ASP A 1 283 ? -16.829 -12.744 36.017 1.00 62.06 283 ASP A N 1
ATOM 2189 C CA . ASP A 1 283 ? -17.055 -11.343 35.672 1.00 62.06 283 ASP A CA 1
ATOM 2190 C C . ASP A 1 283 ? -15.752 -10.537 35.545 1.00 62.06 283 ASP A C 1
ATOM 2192 O O . ASP A 1 283 ? -15.712 -9.560 34.792 1.00 62.06 283 ASP A O 1
ATOM 2196 N N . ASP A 1 284 ? -14.678 -10.924 36.242 1.00 61.50 284 ASP A N 1
ATOM 2197 C CA . ASP A 1 284 ? -13.374 -10.255 36.162 1.00 61.50 284 ASP A CA 1
ATOM 2198 C C . ASP A 1 284 ? -12.648 -10.546 34.849 1.00 61.50 284 ASP A C 1
ATOM 2200 O O . ASP A 1 284 ? -12.093 -9.627 34.237 1.00 61.50 284 ASP A O 1
ATOM 2204 N N . LEU A 1 285 ? -12.666 -11.805 34.396 1.00 59.97 285 LEU A N 1
ATOM 2205 C CA . LEU A 1 285 ? -12.138 -12.172 33.080 1.00 59.97 285 LEU A CA 1
ATOM 2206 C C . LEU A 1 285 ? -12.979 -11.563 31.965 1.00 59.97 285 LEU A C 1
ATOM 2208 O O . LEU A 1 285 ? -12.431 -10.976 31.033 1.00 59.97 285 LEU A O 1
ATOM 2212 N N . ARG A 1 286 ? -14.306 -11.632 32.087 1.00 58.75 286 ARG A N 1
ATOM 2213 C CA . ARG A 1 286 ? -15.226 -11.031 31.123 1.00 58.75 286 ARG A CA 1
ATOM 2214 C C . ARG A 1 286 ? -14.950 -9.536 30.939 1.00 58.75 286 ARG A C 1
ATOM 2216 O O . ARG A 1 286 ? -14.725 -9.086 29.818 1.00 58.75 286 ARG A O 1
ATOM 2223 N N . ARG A 1 287 ? -14.839 -8.777 32.036 1.00 60.62 287 ARG A N 1
ATOM 2224 C CA . ARG A 1 287 ? -14.488 -7.344 31.995 1.00 60.62 287 ARG A CA 1
ATOM 2225 C C . ARG A 1 287 ? -13.103 -7.068 31.403 1.00 60.62 287 ARG A C 1
ATOM 2227 O O . ARG A 1 287 ? -12.905 -5.993 30.839 1.00 60.62 287 ARG A O 1
ATOM 2234 N N . ALA A 1 288 ? -12.151 -7.991 31.546 1.00 56.59 288 ALA A N 1
ATOM 2235 C CA . ALA A 1 288 ? -10.813 -7.854 30.973 1.00 56.59 288 ALA A CA 1
ATOM 2236 C C . ALA A 1 288 ? -10.792 -8.066 29.447 1.00 56.59 288 ALA A C 1
ATOM 2238 O O . ALA A 1 288 ? -9.980 -7.433 28.770 1.00 56.59 288 ALA A O 1
ATOM 2239 N N . PHE A 1 289 ? -11.675 -8.917 28.911 1.00 50.62 289 PHE A N 1
ATOM 2240 C CA . PHE A 1 289 ? -11.782 -9.199 27.473 1.00 50.62 289 PHE A CA 1
ATOM 2241 C C . PHE A 1 289 ? -12.761 -8.279 26.719 1.00 50.62 289 PHE A C 1
ATOM 2243 O O . PHE A 1 289 ? -12.565 -8.063 25.527 1.00 50.62 289 PHE A O 1
ATOM 2250 N N . GLU A 1 290 ? -13.780 -7.716 27.382 1.00 45.22 290 GLU A N 1
ATOM 2251 C CA . GLU A 1 290 ? -14.817 -6.869 26.752 1.00 45.22 290 GLU A CA 1
ATOM 2252 C C . GLU A 1 290 ? -14.439 -5.379 26.584 1.00 45.22 290 GLU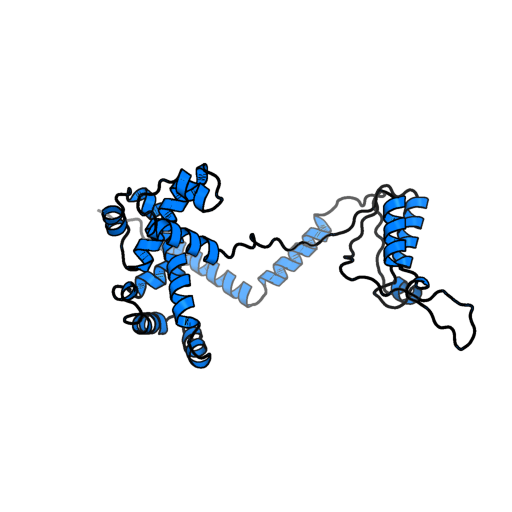 A C 1
ATOM 2254 O O . GLU A 1 290 ? -15.156 -4.634 25.917 1.00 45.22 290 GLU A O 1
ATOM 2259 N N . ARG A 1 291 ? -13.333 -4.914 27.174 1.00 41.16 291 ARG A N 1
ATOM 2260 C CA . ARG A 1 291 ? -12.771 -3.565 26.945 1.00 41.16 291 ARG A CA 1
ATOM 2261 C C . ARG A 1 291 ? -11.478 -3.668 26.173 1.00 41.16 291 ARG A C 1
ATOM 2263 O O . ARG A 1 291 ? -10.974 -2.627 25.694 1.00 41.16 291 ARG A O 1
#

Foldseek 3Di:
DDPDDPPVVVVVVVVVVVVVVVVVVCVVVCVVVVVVVVVVVVCVVPVPPDPDDPLDDDDDDDPVNCVVQHDPPGQLLVVLVVLQVCLVVPNQAAEDPDDPPDFDDFAADPDDDDDPDDDDPVRTHRSVVSNVVSCVVSVRYYYDDDDDPDDPPCPVVVLLVQLLVCCVVPVPDFQQVSCVSSVHDSVCRRVSNLLSLLLNVLLQAVLDDLVNSCVVVVHDSVSCVVCVLVSSLVSLVVLCCVVVVPDPVVVVVVCPPDVPPCLVVVLVVVQVVHNRSVNPDSVSVVSSVVD

Secondary structure (DSSP, 8-state):
-----HHHHHHHHHHHHHHHHHHHHHHHTTHHHHHHHHHHHHHHHHT--PPPPTT-------HHHHHHH-SSSPPHHHHHHHHHHHHHTT-S-EE--S---SPPPPBPPS--S-TT----GGGSB-HHHHHHHHHHHH--EE-------PPPSS-HHHHHHHHHHHHHH-TT--HHHHHHHTT--GGGHHHHHHHHHHHHHHHH-TT--HHHHHHHHT--HHHHHHHHHHHHHHHHHHHHHHHHTTS-HHHHHHHHS-TTTSHHHHHHHHTTT-GGGTT--HHHHHHHH--